Protein AF-K8E011-F1 (afdb_monomer_lite)

Sequence (329 aa):
MDTLRLRIEFKDRVGIVYDVSQVVSPKNINIISLQVLPNNMYLEIEALGEREAAALQQELQAIAGVIRVANIEVMPHEERERQLKAVLDSVSDGIIAVDRQGIITVFNPACEKILLIAAEKALGRDVAEVISMDIPMINSLKNGEGYDHKEIKITTPRGRHHYLSTGRPIKDQAGRVIGMVAALKDMSQVRDLVYSVTKPSMITFDDIIYGSEVMERVVAMAKRVARSDSTVMIRGESGTGKELFARAIHMESLRKNKPFVPLNCAALPDSLLESELFGYADGAFTGAKKVANKGCLNLPMRGLCFWTKLANCHLICRQNFSGYCRTVK

Structure (mmCIF, N/CA/C/O backbone):
data_AF-K8E011-F1
#
_entry.id   AF-K8E011-F1
#
loop_
_atom_site.group_PDB
_atom_site.id
_atom_site.type_symbol
_atom_site.label_atom_id
_atom_site.label_alt_id
_atom_site.label_comp_id
_atom_site.label_asym_id
_atom_site.label_entity_id
_atom_site.label_seq_id
_atom_site.pdbx_PDB_ins_code
_atom_site.Cartn_x
_atom_site.Cartn_y
_atom_site.Cartn_z
_atom_site.occupancy
_atom_site.B_iso_or_equiv
_atom_site.auth_seq_id
_atom_site.auth_comp_id
_atom_site.auth_asym_id
_atom_site.auth_atom_id
_atom_site.pdbx_PDB_model_num
ATOM 1 N N . MET A 1 1 ? -15.648 -17.385 18.866 1.00 52.59 1 MET A N 1
ATOM 2 C CA . MET A 1 1 ? -16.362 -17.011 20.099 1.00 52.59 1 MET A CA 1
ATOM 3 C C . MET A 1 1 ? -17.411 -16.032 19.653 1.00 52.59 1 MET A C 1
ATOM 5 O O . MET A 1 1 ? -17.033 -15.036 19.049 1.00 52.59 1 MET A O 1
ATOM 9 N N . ASP A 1 2 ? -18.682 -16.369 19.822 1.00 81.88 2 ASP A N 1
ATOM 10 C CA . ASP A 1 2 ? -19.748 -15.436 19.475 1.00 81.88 2 ASP A CA 1
ATOM 11 C C . ASP A 1 2 ? -19.677 -14.252 20.448 1.00 81.88 2 ASP A C 1
ATOM 13 O O . ASP A 1 2 ? -19.449 -14.436 21.647 1.00 81.88 2 ASP A O 1
ATOM 17 N N . THR A 1 3 ? -19.786 -13.035 19.924 1.00 89.75 3 THR A N 1
ATOM 18 C CA . THR A 1 3 ? -19.809 -11.794 20.705 1.00 89.75 3 THR A CA 1
ATOM 19 C C . THR A 1 3 ? -21.093 -11.045 20.384 1.00 89.75 3 THR A C 1
ATOM 21 O O . THR A 1 3 ? -21.588 -11.099 19.256 1.00 89.75 3 THR A O 1
ATOM 24 N N . LEU A 1 4 ? -21.667 -10.363 21.377 1.00 92.25 4 LEU A N 1
ATOM 25 C CA . LEU A 1 4 ? -22.793 -9.465 21.150 1.00 92.25 4 LEU A CA 1
ATOM 26 C C . LEU A 1 4 ? -22.257 -8.051 20.948 1.00 92.25 4 LEU A C 1
ATOM 28 O O . LEU A 1 4 ? -21.478 -7.542 21.754 1.00 92.25 4 LEU A O 1
ATOM 32 N N . ARG A 1 5 ? -22.686 -7.411 19.864 1.00 94.50 5 ARG A N 1
ATOM 33 C CA . ARG A 1 5 ? -22.228 -6.078 19.472 1.00 94.50 5 ARG A CA 1
ATOM 34 C C . ARG A 1 5 ? -23.420 -5.139 19.431 1.00 94.50 5 ARG A C 1
ATOM 36 O O . ARG A 1 5 ? -24.387 -5.377 18.706 1.00 94.50 5 ARG A O 1
ATOM 43 N N . LEU A 1 6 ? -23.350 -4.069 20.212 1.00 94.75 6 LEU A N 1
ATOM 44 C CA . LEU A 1 6 ? -24.428 -3.105 20.385 1.00 94.75 6 LEU A CA 1
ATOM 45 C C . LEU A 1 6 ? -23.970 -1.711 19.977 1.00 94.75 6 LEU A C 1
ATOM 47 O O . LEU A 1 6 ? -22.891 -1.260 20.353 1.00 94.75 6 LEU A O 1
ATOM 51 N N . ARG A 1 7 ? -24.841 -1.000 19.266 1.00 96.62 7 ARG A N 1
ATOM 52 C CA . ARG A 1 7 ? -24.776 0.445 19.073 1.00 96.62 7 ARG A CA 1
ATOM 53 C C . ARG A 1 7 ? -25.830 1.105 19.952 1.00 96.62 7 ARG A C 1
ATOM 55 O O . ARG A 1 7 ? -27.016 0.820 19.816 1.00 96.62 7 ARG A O 1
ATOM 62 N N . ILE A 1 8 ? -25.388 2.018 20.803 1.00 96.00 8 ILE A N 1
ATOM 63 C CA . ILE A 1 8 ? -26.203 2.841 21.692 1.00 96.00 8 ILE A CA 1
ATOM 64 C C . ILE A 1 8 ? -26.124 4.274 21.169 1.00 96.00 8 ILE A C 1
ATOM 66 O O . ILE A 1 8 ? -25.084 4.921 21.259 1.00 96.00 8 ILE A O 1
ATOM 70 N N . GLU A 1 9 ? -27.211 4.761 20.589 1.00 96.00 9 GLU A N 1
ATOM 71 C CA . GLU A 1 9 ? -27.376 6.152 20.180 1.00 96.00 9 GLU A CA 1
ATOM 72 C C . GLU A 1 9 ? -27.931 6.950 21.359 1.00 96.00 9 GLU A C 1
ATOM 74 O O . GLU A 1 9 ? -28.926 6.553 21.967 1.00 96.00 9 GLU A O 1
ATOM 79 N N . PHE A 1 10 ? -27.300 8.069 21.696 1.00 94.50 10 PHE A N 1
ATOM 80 C CA . PHE A 1 10 ? -27.679 8.888 22.844 1.00 94.50 10 PHE A CA 1
ATOM 81 C C . PHE A 1 10 ? -27.450 10.371 22.571 1.00 94.50 10 PHE A C 1
ATOM 83 O O . PHE A 1 10 ? -26.714 10.758 21.668 1.00 94.50 10 PHE A O 1
ATOM 90 N N . LYS A 1 11 ? -28.069 11.217 23.391 1.00 92.69 11 LYS A N 1
ATOM 91 C CA . LYS A 1 11 ? -27.765 12.646 23.450 1.00 92.69 11 LYS A CA 1
ATOM 92 C C . LYS A 1 11 ? -26.580 12.874 24.387 1.00 92.69 11 LYS A C 1
ATOM 94 O O . LYS A 1 11 ? -26.666 12.512 25.562 1.00 92.69 11 LYS A O 1
ATOM 99 N N . ASP A 1 12 ? -25.501 13.474 23.880 1.00 88.12 12 ASP A N 1
ATOM 100 C CA . ASP A 1 12 ? -24.268 13.703 24.645 1.00 88.12 12 ASP A CA 1
ATOM 101 C C . ASP A 1 12 ? -24.547 14.397 25.995 1.00 88.12 12 ASP A C 1
ATOM 103 O O . ASP A 1 12 ? -25.109 15.495 26.056 1.00 88.12 12 ASP A O 1
ATOM 107 N N . ARG A 1 13 ? -24.147 13.739 27.093 1.00 91.81 13 ARG A N 1
ATOM 108 C CA . ARG A 1 13 ? -24.203 14.275 28.460 1.00 91.81 13 ARG A CA 1
ATOM 109 C C . ARG A 1 13 ? -23.123 13.668 29.350 1.00 91.81 13 ARG A C 1
ATOM 111 O O . ARG A 1 13 ? -22.678 12.540 29.137 1.00 91.81 13 ARG A O 1
ATOM 118 N N . VAL A 1 14 ? -22.750 14.398 30.399 1.00 89.06 14 VAL A N 1
ATOM 119 C CA . VAL A 1 14 ? -21.852 13.883 31.442 1.00 89.06 14 VAL A CA 1
ATOM 120 C C . VAL A 1 14 ? -22.500 12.665 32.116 1.00 89.06 14 VAL A C 1
ATOM 122 O O . VAL A 1 14 ? -23.704 12.655 32.378 1.00 89.06 14 VAL A O 1
ATOM 125 N N . GLY A 1 15 ? -21.701 11.625 32.362 1.00 90.00 15 GLY A N 1
ATOM 126 C CA . GLY A 1 15 ? -22.134 10.409 33.058 1.00 90.00 15 GLY A CA 1
ATOM 127 C C . GLY A 1 15 ? -22.723 9.306 32.175 1.00 90.00 15 GLY A C 1
ATOM 128 O O . GLY A 1 15 ? -22.876 8.196 32.663 1.00 90.00 15 GLY A O 1
ATOM 129 N N . ILE A 1 16 ? -22.971 9.531 30.877 1.00 91.00 16 ILE A N 1
ATOM 130 C CA . ILE A 1 16 ? -23.598 8.503 30.019 1.00 91.00 16 ILE A CA 1
ATOM 131 C C . ILE A 1 16 ? -22.798 7.188 29.958 1.00 91.00 16 ILE A C 1
ATOM 133 O O . ILE A 1 16 ? -23.373 6.107 30.011 1.00 91.00 16 ILE A O 1
ATOM 137 N N . VAL A 1 17 ? -21.462 7.270 29.920 1.00 91.06 17 VAL A N 1
ATOM 138 C CA . VAL A 1 17 ? -20.568 6.096 29.950 1.00 91.06 17 VAL A CA 1
ATOM 139 C C . VAL A 1 17 ? -20.670 5.348 31.277 1.00 91.06 17 VAL A C 1
ATOM 141 O O . VAL A 1 17 ? -20.654 4.120 31.299 1.00 91.06 17 VAL A O 1
ATOM 144 N N . TYR A 1 18 ? -20.799 6.086 32.380 1.00 91.31 18 TYR A N 1
ATOM 145 C CA . TYR A 1 18 ? -20.970 5.503 33.705 1.00 91.31 18 TYR A CA 1
ATOM 146 C C . TYR A 1 18 ? -22.319 4.788 33.815 1.00 91.31 18 TYR A C 1
ATOM 148 O O . TYR A 1 18 ? -22.349 3.643 34.250 1.00 91.31 18 TYR A O 1
ATOM 156 N N . ASP A 1 19 ? -23.401 5.408 33.346 1.00 92.50 19 ASP A N 1
ATOM 157 C CA . ASP A 1 19 ? -24.745 4.825 33.406 1.00 92.50 19 ASP A CA 1
ATOM 158 C C . ASP A 1 19 ? -24.849 3.545 32.566 1.00 92.50 19 ASP A C 1
ATOM 160 O O . ASP A 1 19 ? -25.404 2.549 33.022 1.00 92.50 19 ASP A O 1
ATOM 164 N N . VAL A 1 20 ? -24.246 3.529 31.370 1.00 90.25 20 VAL A N 1
ATOM 165 C CA . VAL A 1 20 ? -24.151 2.309 30.551 1.00 90.25 20 VAL A CA 1
ATOM 166 C C . VAL A 1 20 ? -23.329 1.234 31.268 1.00 90.25 20 VAL A C 1
ATOM 168 O O . VAL A 1 20 ? -23.744 0.078 31.330 1.00 90.25 20 VAL A O 1
ATOM 171 N N . SER A 1 21 ? -22.193 1.601 31.866 1.00 89.00 21 SER A N 1
ATOM 172 C CA . SER A 1 21 ? -21.359 0.666 32.631 1.00 89.00 21 SER A CA 1
ATOM 173 C C . SER A 1 21 ? -22.088 0.090 33.856 1.00 89.00 21 SER A C 1
ATOM 175 O O . SER A 1 21 ? -21.953 -1.098 34.140 1.00 89.00 21 SER A O 1
ATOM 177 N N . GLN A 1 22 ? -22.925 0.878 34.539 1.00 89.31 22 GLN A N 1
ATOM 178 C CA . GLN A 1 22 ? -23.751 0.427 35.669 1.00 89.31 22 GLN A CA 1
ATOM 179 C C . GLN A 1 22 ? -24.829 -0.586 35.273 1.00 89.31 22 GLN A C 1
ATOM 181 O O . GLN A 1 22 ? -25.255 -1.365 36.117 1.00 89.31 22 GLN A O 1
ATOM 186 N N . VAL A 1 23 ? -25.260 -0.611 34.012 1.00 88.88 23 VAL A N 1
ATOM 187 C CA . VAL A 1 23 ? -26.197 -1.630 33.515 1.00 88.88 23 VAL A CA 1
ATOM 188 C C . VAL A 1 23 ? -25.474 -2.942 33.185 1.00 88.88 23 VAL A C 1
ATOM 190 O O . VAL A 1 23 ? -26.005 -4.026 33.418 1.00 88.88 23 VAL A O 1
ATOM 193 N N . VAL A 1 24 ? -24.241 -2.862 32.678 1.00 87.88 24 VAL A N 1
ATOM 194 C CA . VAL A 1 24 ? -23.465 -4.041 32.251 1.00 87.88 24 VAL A CA 1
ATOM 195 C C . VAL A 1 24 ? -22.739 -4.712 33.427 1.00 87.88 24 VAL A C 1
ATOM 197 O O . VAL A 1 24 ? -22.752 -5.936 33.548 1.00 87.88 24 VAL A O 1
ATOM 200 N N . SER A 1 25 ? -22.137 -3.922 34.321 1.00 84.44 25 SER A N 1
ATOM 201 C CA . SER A 1 25 ? -21.268 -4.391 35.413 1.00 84.44 25 SER A CA 1
ATOM 202 C C . SER A 1 25 ? -21.941 -5.366 36.401 1.00 84.44 25 SER A C 1
ATOM 204 O O . SER A 1 25 ? -21.362 -6.422 36.667 1.00 84.44 25 SER A O 1
ATOM 206 N N . PRO A 1 26 ? -23.177 -5.128 36.897 1.00 85.56 26 PRO A N 1
ATOM 207 C CA . PRO A 1 26 ? -23.842 -6.032 37.844 1.00 85.56 26 PRO A CA 1
ATOM 208 C C . PRO A 1 26 ? -24.134 -7.423 37.280 1.00 85.56 26 PRO A C 1
ATOM 210 O O . PRO A 1 26 ? -24.337 -8.366 38.040 1.00 85.56 26 PRO A O 1
ATOM 213 N N . LYS A 1 27 ? -24.166 -7.555 35.951 1.00 82.56 27 LYS A N 1
ATOM 214 C CA . LYS A 1 27 ? -24.432 -8.820 35.265 1.00 82.56 27 LYS A CA 1
ATOM 215 C C . LYS A 1 27 ? -23.172 -9.673 35.087 1.00 82.56 27 LYS A C 1
ATOM 217 O O . LYS A 1 27 ? -23.268 -10.763 34.539 1.00 82.56 27 LYS A O 1
ATOM 222 N N . ASN A 1 28 ? -22.016 -9.191 35.562 1.00 83.25 28 ASN A N 1
ATOM 223 C CA . ASN A 1 28 ? -20.710 -9.841 35.432 1.00 83.25 28 ASN A CA 1
ATOM 224 C C . ASN A 1 28 ? -20.343 -10.172 33.973 1.00 83.25 28 ASN A C 1
ATOM 226 O O . ASN A 1 28 ? -19.673 -11.166 33.708 1.00 83.25 28 ASN A O 1
ATOM 230 N N . ILE A 1 29 ? -20.810 -9.338 33.041 1.00 85.62 29 ILE A N 1
ATOM 231 C CA . ILE A 1 29 ? -20.581 -9.502 31.608 1.00 85.62 29 ILE A CA 1
ATOM 232 C C . ILE A 1 29 ? -19.241 -8.869 31.257 1.00 85.62 29 ILE A C 1
ATOM 234 O O . ILE A 1 29 ? -19.018 -7.682 31.519 1.00 85.62 29 ILE A O 1
ATOM 238 N N . ASN A 1 30 ? -18.362 -9.636 30.621 1.00 87.12 30 ASN A N 1
ATOM 239 C CA . ASN A 1 30 ? -17.079 -9.110 30.181 1.00 87.12 30 ASN A CA 1
ATOM 240 C C . ASN A 1 30 ? -17.231 -8.177 28.962 1.00 87.12 30 ASN A C 1
ATOM 242 O O . ASN A 1 30 ? -17.761 -8.572 27.920 1.00 87.12 30 ASN A O 1
ATOM 246 N N . ILE A 1 31 ? -16.719 -6.945 29.075 1.00 90.06 31 ILE A N 1
ATOM 247 C CA . ILE A 1 31 ? -16.645 -5.989 27.963 1.00 90.06 31 ILE A CA 1
ATOM 248 C C . ILE A 1 31 ? -15.343 -6.223 27.202 1.00 90.06 31 ILE A C 1
ATOM 250 O O . ILE A 1 31 ? -14.256 -5.948 27.704 1.00 90.06 31 ILE A O 1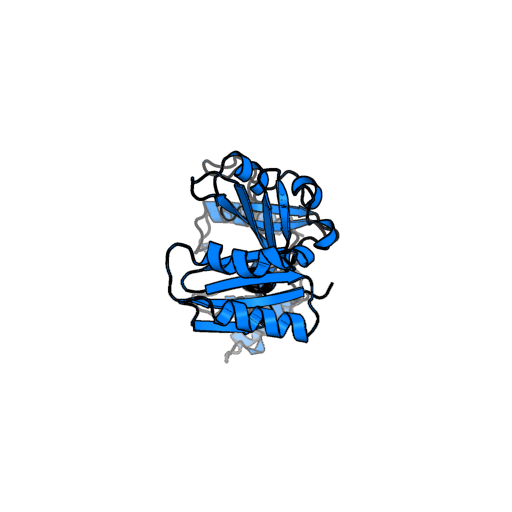
ATOM 254 N N . ILE A 1 32 ? -15.468 -6.705 25.968 1.00 91.38 32 ILE A N 1
ATOM 255 C CA . ILE A 1 32 ? -14.349 -6.998 25.069 1.00 91.38 32 ILE A CA 1
ATOM 256 C C . ILE A 1 32 ? -13.838 -5.705 24.425 1.00 91.38 32 ILE A C 1
ATOM 258 O O . ILE A 1 32 ? -12.631 -5.491 24.327 1.00 91.38 32 ILE A O 1
ATOM 262 N N . SER A 1 33 ? -14.750 -4.825 24.001 1.00 90.81 33 SER A N 1
ATOM 263 C CA . SER A 1 33 ? -14.410 -3.547 23.372 1.00 90.81 33 SER A CA 1
ATOM 264 C C . SER A 1 33 ? -15.464 -2.484 23.676 1.00 90.81 33 SER A C 1
ATOM 266 O O . SER A 1 33 ? -16.665 -2.754 23.674 1.00 90.81 33 SER A O 1
ATOM 268 N N . LEU A 1 34 ? -15.014 -1.255 23.925 1.00 92.44 34 LEU A N 1
ATOM 269 C CA . LEU A 1 34 ? -15.868 -0.090 24.137 1.00 92.44 34 LEU A CA 1
ATOM 270 C C . LEU A 1 34 ? -15.323 1.082 23.324 1.00 92.44 34 LEU A C 1
ATOM 272 O O . LEU A 1 34 ? -14.177 1.494 23.497 1.00 92.44 34 LEU A O 1
ATOM 276 N N . GLN A 1 35 ? -16.167 1.660 22.475 1.00 93.12 35 GLN A N 1
ATOM 277 C CA . GLN A 1 35 ? -15.820 2.827 21.674 1.00 93.12 35 GLN A CA 1
ATOM 278 C C . GLN A 1 35 ? -16.890 3.905 21.821 1.00 93.12 35 GLN A C 1
ATOM 280 O O . GLN A 1 35 ? -18.058 3.680 21.517 1.00 93.12 35 GLN A O 1
ATOM 285 N N . VAL A 1 36 ? -16.479 5.096 22.254 1.00 92.94 36 VAL A N 1
ATOM 286 C CA . VAL A 1 36 ? -17.362 6.260 22.387 1.00 92.94 36 VAL A CA 1
ATOM 287 C C . VAL A 1 36 ? -17.056 7.243 21.262 1.00 92.94 36 VAL A C 1
ATOM 289 O O . VAL A 1 36 ? -15.914 7.664 21.081 1.00 92.94 36 VAL A O 1
ATOM 292 N N . LEU A 1 37 ? -18.084 7.589 20.496 1.00 91.44 37 LEU A N 1
ATOM 293 C CA . LEU A 1 37 ? -18.090 8.604 19.449 1.00 91.44 37 LEU A CA 1
ATOM 294 C C . LEU A 1 37 ? -19.174 9.647 19.784 1.00 91.44 37 LEU A C 1
ATOM 296 O O . LEU A 1 37 ? -20.049 9.371 20.605 1.00 91.44 37 LEU A O 1
ATOM 300 N N . PRO A 1 38 ? -19.165 10.838 19.160 1.00 91.25 38 PRO A N 1
ATOM 301 C CA . PRO A 1 38 ? -20.241 11.808 19.354 1.00 91.25 38 PRO A CA 1
ATOM 302 C C . PRO A 1 38 ? -21.620 11.177 19.101 1.00 91.25 38 PRO A C 1
ATOM 304 O O . PRO A 1 38 ? -21.850 10.566 18.048 1.00 91.25 38 PRO A O 1
ATOM 307 N N . ASN A 1 39 ? -22.522 11.301 20.076 1.00 93.25 39 ASN A N 1
ATOM 308 C CA . ASN A 1 39 ? -23.876 10.737 20.089 1.00 93.25 39 ASN A CA 1
ATOM 309 C C . ASN A 1 39 ? -23.984 9.201 19.968 1.00 93.25 39 ASN A C 1
ATOM 311 O O . ASN A 1 39 ? -25.089 8.681 19.802 1.00 93.25 39 ASN A O 1
ATOM 315 N N . ASN A 1 40 ? -22.877 8.448 19.981 1.00 94.38 40 ASN A N 1
ATOM 316 C CA . ASN A 1 40 ? -22.902 6.998 19.771 1.00 94.38 40 ASN A CA 1
ATOM 317 C C . ASN A 1 40 ? -21.875 6.267 20.636 1.00 94.38 40 ASN A C 1
ATOM 319 O O . ASN A 1 40 ? -20.717 6.657 20.730 1.00 94.38 40 ASN A O 1
ATOM 323 N N . MET A 1 41 ? -22.271 5.132 21.196 1.00 94.69 41 MET A N 1
ATOM 324 C CA . MET A 1 41 ? -21.392 4.226 21.921 1.00 94.69 41 MET A CA 1
ATOM 325 C C . MET A 1 41 ? -21.552 2.834 21.350 1.00 94.69 41 MET A C 1
ATOM 327 O O . MET A 1 41 ? -22.660 2.389 21.066 1.00 94.69 41 MET A O 1
ATOM 331 N N . TYR A 1 42 ? -20.426 2.169 21.166 1.00 95.19 42 TYR A N 1
ATOM 332 C CA . TYR A 1 42 ? -20.349 0.841 20.599 1.00 95.19 42 TYR A CA 1
ATOM 333 C C . TYR A 1 42 ? -19.756 -0.073 21.651 1.00 95.19 42 TYR A C 1
ATOM 335 O O . TYR A 1 42 ? -18.683 0.215 22.184 1.00 95.19 42 TYR A O 1
ATOM 343 N N . LEU A 1 43 ? -20.477 -1.141 21.956 1.00 93.88 43 LEU A N 1
ATOM 344 C CA . LEU A 1 43 ? -20.134 -2.093 22.995 1.00 93.88 43 LEU A CA 1
ATOM 345 C C . LEU A 1 43 ? -20.017 -3.477 22.361 1.00 93.88 43 LEU A C 1
ATOM 347 O O . LEU A 1 43 ? -20.966 -3.943 21.738 1.00 93.88 43 LEU A O 1
ATOM 351 N N . GLU A 1 44 ? -18.872 -4.122 22.532 1.00 94.12 44 GLU A N 1
ATOM 352 C CA . GLU A 1 44 ? -18.688 -5.540 22.243 1.00 94.12 44 GLU A CA 1
ATOM 353 C C . GLU A 1 44 ? -18.525 -6.282 23.564 1.00 94.12 44 GLU A C 1
ATOM 355 O O . GLU A 1 44 ? -17.639 -5.966 24.362 1.00 94.12 44 GLU A O 1
ATOM 360 N N . ILE A 1 45 ? -19.396 -7.256 23.791 1.00 91.81 45 ILE A N 1
ATOM 361 C CA . ILE A 1 45 ? -19.435 -8.081 24.997 1.00 91.81 45 ILE A CA 1
ATOM 362 C C . ILE A 1 45 ? -19.441 -9.557 24.615 1.00 91.81 45 ILE A C 1
ATOM 364 O O . ILE A 1 45 ? -19.726 -9.919 23.470 1.00 91.81 45 ILE A O 1
ATOM 368 N N . GLU A 1 46 ? -19.112 -10.419 25.569 1.00 91.00 46 GLU A N 1
ATOM 369 C CA . GLU A 1 46 ? -19.267 -11.864 25.385 1.00 91.00 46 GLU A CA 1
ATOM 370 C C . GLU A 1 46 ? -20.713 -12.242 25.009 1.00 91.00 46 GLU A C 1
ATOM 372 O O . GLU A 1 46 ? -21.661 -11.521 25.332 1.00 91.00 46 GLU A O 1
ATOM 377 N N . ALA A 1 47 ? -20.893 -13.344 24.273 1.00 87.50 47 ALA A N 1
ATOM 378 C CA . ALA A 1 47 ? -22.227 -13.787 23.878 1.00 87.50 47 ALA A CA 1
ATOM 379 C C . ALA A 1 47 ? -23.125 -14.051 25.094 1.00 87.50 47 ALA A C 1
ATOM 381 O O . ALA A 1 47 ? -22.741 -14.725 26.047 1.00 87.50 47 ALA A O 1
ATOM 382 N N . LEU A 1 48 ? -24.356 -13.559 24.991 1.00 86.50 48 LEU A N 1
ATOM 383 C CA . LEU A 1 48 ? -25.425 -13.744 25.965 1.00 86.50 48 LEU A CA 1
ATOM 384 C C . LEU A 1 48 ? -26.523 -14.617 25.361 1.00 86.50 48 LEU A C 1
ATOM 386 O O . LEU A 1 48 ? -26.712 -14.630 24.142 1.00 86.50 48 LEU A O 1
ATOM 390 N N . GLY A 1 49 ? -27.302 -15.293 26.207 1.00 87.56 49 GLY A N 1
ATOM 391 C CA . GLY A 1 49 ? -28.533 -15.934 25.741 1.00 87.56 49 GLY A CA 1
ATOM 392 C C . GLY A 1 49 ? -29.522 -14.897 25.189 1.00 87.56 49 GLY A C 1
ATOM 393 O O . GLY A 1 49 ? -29.545 -13.757 25.649 1.00 87.56 49 GLY A O 1
ATOM 394 N N . GLU A 1 50 ? -30.393 -15.278 24.247 1.00 86.69 50 GLU A N 1
ATOM 395 C CA . GLU A 1 50 ? -31.343 -14.341 23.608 1.00 86.69 50 GLU A CA 1
ATOM 396 C C . GLU A 1 50 ? -32.162 -13.519 24.618 1.00 86.69 50 GLU A C 1
ATOM 398 O O . GLU A 1 50 ? -32.370 -12.319 24.437 1.00 86.69 50 GLU A O 1
ATOM 403 N N . ARG A 1 51 ? -32.596 -14.150 25.718 1.00 88.38 51 ARG A N 1
ATOM 404 C CA . ARG A 1 51 ? -33.356 -13.481 26.786 1.00 88.38 51 ARG A CA 1
ATOM 405 C C . ARG A 1 51 ? -32.523 -12.449 27.543 1.00 88.38 51 ARG A C 1
ATOM 407 O O . ARG A 1 51 ? -33.026 -11.373 27.849 1.00 88.38 51 ARG A O 1
ATOM 414 N N . GLU A 1 52 ? -31.271 -12.772 27.845 1.00 89.00 52 GLU A N 1
ATOM 415 C CA . GLU A 1 52 ? -30.350 -11.884 28.562 1.00 89.00 52 GLU A CA 1
ATOM 416 C C . GLU A 1 52 ? -29.940 -10.701 27.686 1.00 89.00 52 GLU A C 1
ATOM 418 O O . GLU A 1 52 ? -29.936 -9.564 28.157 1.00 89.00 52 GLU A O 1
ATOM 423 N N . ALA A 1 53 ? -29.684 -10.953 26.399 1.00 88.88 53 ALA A N 1
ATOM 424 C CA . ALA A 1 53 ? -29.413 -9.922 25.406 1.00 88.88 53 ALA A CA 1
ATOM 425 C C . ALA A 1 53 ? -30.597 -8.949 25.264 1.00 88.88 53 ALA A C 1
ATOM 427 O O . ALA A 1 53 ? -30.403 -7.735 25.306 1.00 88.88 53 ALA A O 1
ATOM 428 N N . ALA A 1 54 ? -31.827 -9.465 25.157 1.00 90.19 54 ALA A N 1
ATOM 429 C CA . ALA A 1 54 ? -33.031 -8.639 25.070 1.00 90.19 54 ALA A CA 1
ATOM 430 C C . ALA A 1 54 ? -33.272 -7.815 26.349 1.00 90.19 54 ALA A C 1
ATOM 432 O O . ALA A 1 54 ? -33.596 -6.629 26.266 1.00 90.19 54 ALA A O 1
ATOM 433 N N . ALA A 1 55 ? -33.069 -8.413 27.529 1.00 91.88 55 ALA A N 1
ATOM 434 C CA . ALA A 1 55 ? -33.175 -7.710 28.807 1.00 91.88 55 ALA A CA 1
ATOM 435 C C . ALA A 1 55 ? -32.122 -6.599 28.932 1.00 91.88 55 ALA A C 1
ATOM 437 O O . ALA A 1 55 ? -32.444 -5.474 29.308 1.00 91.88 55 ALA A O 1
ATOM 438 N N . LEU A 1 56 ? -30.871 -6.886 28.555 1.00 91.12 56 LEU A N 1
ATOM 439 C CA . LEU A 1 56 ? -29.794 -5.899 28.542 1.00 91.12 56 LEU A CA 1
ATOM 440 C C . LEU A 1 56 ? -30.113 -4.729 27.603 1.00 91.12 56 LEU A C 1
ATOM 442 O O . LEU A 1 56 ? -29.950 -3.576 27.989 1.00 91.12 56 LEU A O 1
ATOM 446 N N . GLN A 1 57 ? -30.603 -5.001 26.393 1.00 92.12 57 GLN A N 1
ATOM 447 C CA . GLN A 1 57 ? -30.998 -3.949 25.454 1.00 92.12 57 GLN A CA 1
ATOM 448 C C . GLN A 1 57 ? -32.116 -3.063 26.009 1.00 92.12 57 GLN A C 1
ATOM 450 O O . GLN A 1 57 ? -32.035 -1.842 25.877 1.00 92.12 57 GLN A O 1
ATOM 455 N N . GLN A 1 58 ? -33.134 -3.652 26.646 1.00 93.12 58 GLN A N 1
ATOM 456 C CA . GLN A 1 58 ? -34.210 -2.883 27.274 1.00 93.12 58 GLN A CA 1
ATOM 457 C C . GLN A 1 58 ? -33.696 -1.993 28.407 1.00 93.12 58 GLN A C 1
ATOM 459 O O . GLN A 1 58 ? -34.055 -0.819 28.465 1.00 93.12 58 GLN A O 1
ATOM 464 N N . GLU A 1 59 ? -32.836 -2.518 29.279 1.00 93.75 59 GLU A N 1
ATOM 465 C CA . GLU A 1 59 ? -32.246 -1.744 30.376 1.00 93.75 59 GLU A CA 1
ATOM 466 C C . GLU A 1 59 ? -31.368 -0.601 29.857 1.00 93.75 59 GLU A C 1
ATOM 468 O O . GLU A 1 59 ? -31.486 0.530 30.326 1.00 93.75 59 GLU A O 1
ATOM 473 N N . LEU A 1 60 ? -30.546 -0.860 28.836 1.00 93.06 60 LEU A N 1
ATOM 474 C CA . LEU A 1 60 ? -29.740 0.170 28.179 1.00 93.06 60 LEU A CA 1
ATOM 475 C C . LEU A 1 60 ? -30.615 1.246 27.528 1.00 93.06 60 LEU A C 1
ATOM 477 O O . LEU A 1 60 ? -30.282 2.428 27.584 1.00 93.06 60 LEU A O 1
ATOM 481 N N . GLN A 1 61 ? -31.747 0.862 26.936 1.00 94.19 61 GLN A N 1
ATOM 482 C CA . GLN A 1 61 ? -32.676 1.803 26.317 1.00 94.19 61 GLN A CA 1
ATOM 483 C C . GLN A 1 61 ? -33.485 2.616 27.339 1.00 94.19 61 GLN A C 1
ATOM 485 O O . GLN A 1 61 ? -33.960 3.702 27.011 1.00 94.19 61 GLN A O 1
ATOM 490 N N . ALA A 1 62 ? -33.608 2.135 28.578 1.00 94.81 62 ALA A N 1
ATOM 491 C CA . ALA A 1 62 ? -34.241 2.862 29.677 1.00 94.81 62 ALA A CA 1
ATOM 492 C C . ALA A 1 62 ? -33.337 3.951 30.289 1.00 94.81 62 ALA A C 1
ATOM 494 O O . ALA A 1 62 ? -33.823 4.800 31.042 1.00 94.81 62 ALA A O 1
ATOM 495 N N . ILE A 1 63 ? -32.036 3.964 29.974 1.00 93.44 63 ILE A N 1
ATOM 496 C CA . ILE A 1 63 ? -31.112 4.997 30.451 1.00 93.44 63 ILE A CA 1
ATOM 497 C C . ILE A 1 63 ? -31.537 6.363 29.900 1.00 93.44 63 ILE A C 1
ATOM 499 O O . ILE A 1 63 ? -31.671 6.570 28.693 1.00 93.44 63 ILE A O 1
ATOM 503 N N . ALA A 1 64 ? -31.681 7.347 30.790 1.00 91.38 64 ALA A N 1
ATOM 504 C CA . ALA A 1 64 ? -32.061 8.702 30.410 1.00 91.38 64 ALA A CA 1
ATOM 505 C C . ALA A 1 64 ? -31.097 9.294 29.362 1.00 91.38 64 ALA A C 1
ATOM 507 O O . ALA A 1 64 ? -29.888 9.396 29.588 1.00 91.38 64 ALA A O 1
ATOM 508 N N . GLY A 1 65 ? -31.636 9.731 28.224 1.00 90.44 65 GLY A N 1
ATOM 509 C CA . GLY A 1 65 ? -30.858 10.304 27.122 1.00 90.44 65 GLY A CA 1
ATOM 510 C C . GLY A 1 65 ? -30.385 9.296 26.074 1.00 90.44 65 GLY A C 1
ATOM 511 O O . GLY A 1 65 ? -29.871 9.736 25.047 1.00 90.44 65 GLY A O 1
ATOM 512 N N . VAL A 1 66 ? -30.592 7.989 26.276 1.00 94.69 66 VAL A N 1
ATOM 513 C CA . VAL A 1 66 ? -30.468 6.994 25.203 1.00 94.69 66 VAL A CA 1
ATOM 514 C C . VAL A 1 66 ? -31.679 7.113 24.279 1.00 94.69 66 VAL A C 1
ATOM 516 O O . VAL A 1 66 ? -32.823 7.167 24.718 1.00 94.69 66 VAL A O 1
ATOM 519 N N . ILE A 1 67 ? -31.408 7.207 22.982 1.00 94.69 67 ILE A N 1
ATOM 520 C CA . ILE A 1 67 ? -32.402 7.344 21.915 1.00 94.69 67 ILE A CA 1
ATOM 521 C C . ILE A 1 67 ? -32.731 5.958 21.358 1.00 94.69 67 ILE A C 1
ATOM 523 O O . ILE A 1 67 ? -33.899 5.613 21.173 1.00 94.69 67 ILE A O 1
ATOM 527 N N . ARG A 1 68 ? -31.699 5.146 21.097 1.00 95.38 68 ARG A N 1
ATOM 528 C CA . ARG A 1 68 ? -31.851 3.833 20.467 1.00 95.38 68 ARG A CA 1
ATOM 529 C C . ARG A 1 68 ? -30.723 2.888 20.850 1.00 95.38 68 ARG A C 1
ATOM 531 O O . ARG A 1 68 ? -29.566 3.290 20.881 1.00 95.38 68 ARG A O 1
ATOM 538 N N . VAL A 1 69 ? -31.057 1.615 21.043 1.00 95.62 69 VAL A N 1
ATOM 539 C CA . VAL A 1 69 ? -30.089 0.516 21.124 1.00 95.62 69 VAL A CA 1
ATOM 540 C C . VAL A 1 69 ? -30.345 -0.434 19.956 1.00 95.62 69 VAL A C 1
ATOM 542 O O . VAL A 1 69 ? -31.494 -0.747 19.647 1.00 95.62 69 VAL A O 1
ATOM 545 N N . ALA A 1 70 ? -29.295 -0.847 19.252 1.00 94.75 70 ALA A N 1
ATOM 546 C CA . ALA A 1 70 ? -29.399 -1.751 18.111 1.00 94.75 70 ALA A CA 1
ATOM 547 C C . ALA A 1 70 ? -28.240 -2.748 18.083 1.00 94.75 70 ALA A C 1
ATOM 549 O O . ALA A 1 70 ? -27.111 -2.393 18.415 1.00 94.75 70 ALA A O 1
ATOM 550 N N . ASN A 1 71 ? -28.514 -3.969 17.625 1.00 93.69 71 ASN A N 1
ATOM 551 C CA . ASN A 1 71 ? -27.462 -4.916 17.268 1.00 93.69 71 ASN A CA 1
ATOM 552 C C . ASN A 1 71 ? -26.734 -4.441 16.013 1.00 93.69 71 ASN A C 1
ATOM 554 O O . ASN A 1 71 ? -27.357 -3.929 15.080 1.00 93.69 71 ASN A O 1
ATOM 558 N N . ILE A 1 72 ? -25.423 -4.640 15.992 1.00 93.44 72 ILE A N 1
ATOM 559 C CA . ILE A 1 72 ? -24.577 -4.395 14.825 1.00 93.44 72 ILE A CA 1
ATOM 560 C C . ILE A 1 72 ? -23.770 -5.649 14.515 1.00 93.44 72 ILE A C 1
ATOM 562 O O . ILE A 1 72 ? -23.464 -6.434 15.404 1.00 93.44 72 ILE A O 1
ATOM 566 N N . GLU A 1 73 ? -23.407 -5.836 13.253 1.00 91.06 73 GLU A N 1
ATOM 567 C CA . GLU A 1 73 ? -22.595 -6.987 12.848 1.00 91.06 73 GLU A CA 1
ATOM 568 C C . GLU A 1 73 ? -21.097 -6.714 12.997 1.00 91.06 73 GLU A C 1
ATOM 570 O O . GLU A 1 73 ? -20.324 -7.618 13.296 1.00 91.06 73 GLU A O 1
ATOM 575 N N . VAL A 1 74 ? -20.673 -5.464 12.798 1.00 90.44 74 VAL A N 1
ATOM 576 C CA . VAL A 1 74 ? -19.263 -5.059 12.723 1.00 90.44 74 VAL A CA 1
ATOM 577 C C . VAL A 1 74 ? -19.050 -3.826 13.589 1.00 90.44 74 VAL A C 1
ATOM 579 O O . VAL A 1 74 ? -19.864 -2.901 13.575 1.00 90.44 74 VAL A O 1
ATOM 582 N N . MET A 1 75 ? -17.961 -3.808 14.355 1.00 92.62 75 MET A N 1
ATOM 583 C CA . MET A 1 75 ? -17.613 -2.644 15.167 1.00 92.62 75 MET A CA 1
ATOM 584 C C . MET A 1 75 ? -17.024 -1.526 14.285 1.00 92.62 75 MET A C 1
ATOM 586 O O . MET A 1 75 ? -16.318 -1.817 13.319 1.00 92.62 75 MET A O 1
ATOM 590 N N . PRO A 1 76 ? -17.208 -0.231 14.610 1.00 91.00 76 PRO A N 1
ATOM 591 C CA . PRO A 1 76 ? -16.727 0.854 13.746 1.00 91.00 76 PRO A CA 1
ATOM 592 C C . PRO A 1 76 ? -15.211 0.861 13.516 1.00 91.00 76 PRO A C 1
ATOM 594 O O . PRO A 1 76 ? -14.742 1.294 12.463 1.00 91.00 76 PRO A O 1
ATOM 597 N N . HIS A 1 77 ? -14.426 0.407 14.498 1.00 88.75 77 HIS A N 1
ATOM 598 C CA . HIS A 1 77 ? -12.978 0.268 14.346 1.00 88.75 77 HIS A CA 1
ATOM 599 C C . HIS A 1 77 ? -12.606 -0.862 13.372 1.00 88.75 77 HIS A C 1
ATOM 601 O O . HIS A 1 77 ? -11.750 -0.638 12.520 1.00 88.75 77 HIS A O 1
ATOM 607 N N . GLU A 1 78 ? -13.295 -2.010 13.425 1.00 89.44 78 GLU A N 1
ATOM 608 C CA . GLU A 1 78 ? -13.127 -3.110 12.463 1.00 89.44 78 GLU A CA 1
ATOM 609 C C . GLU A 1 78 ? -13.508 -2.659 11.047 1.00 89.44 78 GLU A C 1
ATOM 611 O O . GLU A 1 78 ? -12.814 -2.963 10.079 1.00 89.44 78 GLU A O 1
ATOM 616 N N . GLU A 1 79 ? -14.605 -1.910 10.905 1.00 89.44 79 GLU A N 1
ATOM 617 C CA . GLU A 1 79 ? -15.048 -1.411 9.604 1.00 89.44 79 GLU A CA 1
ATOM 618 C C . GLU A 1 79 ? -14.047 -0.414 9.012 1.00 89.44 79 GLU A C 1
ATOM 620 O O . GLU A 1 79 ? -13.687 -0.518 7.837 1.00 89.44 79 GLU A O 1
ATOM 625 N N . ARG A 1 80 ? -13.517 0.502 9.832 1.00 89.69 80 ARG A N 1
ATOM 626 C CA . ARG A 1 80 ? -12.454 1.426 9.415 1.00 89.69 80 ARG A CA 1
ATOM 627 C C . ARG A 1 80 ? -11.186 0.679 9.001 1.00 89.69 80 ARG A C 1
ATOM 629 O O . ARG A 1 80 ? -10.570 1.047 8.003 1.00 89.69 80 ARG A O 1
ATOM 636 N N . GLU A 1 81 ? -10.799 -0.360 9.734 1.00 89.06 81 GLU A N 1
ATOM 637 C CA . GLU A 1 81 ? -9.646 -1.192 9.387 1.00 89.06 81 GLU A CA 1
ATOM 638 C C . GLU A 1 81 ? -9.864 -1.930 8.058 1.00 89.06 81 GLU A C 1
ATOM 640 O O . GLU A 1 81 ? -8.997 -1.888 7.183 1.00 89.06 81 GLU A O 1
ATOM 645 N N . ARG A 1 82 ? -11.052 -2.515 7.843 1.00 89.81 82 ARG A N 1
ATOM 646 C CA . ARG A 1 82 ? -11.427 -3.147 6.565 1.00 89.81 82 ARG A CA 1
ATOM 647 C C . ARG A 1 82 ? -11.403 -2.157 5.405 1.00 89.81 82 ARG A C 1
ATOM 649 O O . ARG A 1 82 ? -10.898 -2.496 4.339 1.00 89.81 82 ARG A O 1
ATOM 656 N N . GLN A 1 83 ? -11.912 -0.941 5.603 1.00 90.94 83 GLN A N 1
ATOM 657 C CA . GLN A 1 83 ? -11.881 0.113 4.586 1.00 90.94 83 GLN A CA 1
ATOM 658 C C . GLN A 1 83 ? -10.445 0.510 4.234 1.00 90.94 83 GLN A C 1
ATOM 660 O O . GLN A 1 83 ? -10.094 0.552 3.056 1.00 90.94 83 GLN A O 1
ATOM 665 N N . LEU A 1 84 ? -9.594 0.752 5.237 1.00 89.06 84 LEU A N 1
ATOM 666 C CA . LEU A 1 84 ? -8.182 1.076 5.019 1.00 89.06 84 LEU A CA 1
ATOM 667 C C . LEU A 1 84 ? -7.453 -0.058 4.293 1.00 89.06 84 LEU A C 1
ATOM 669 O O . LEU A 1 84 ? -6.710 0.202 3.348 1.00 89.06 84 LEU A O 1
ATOM 673 N N . LYS A 1 85 ? -7.712 -1.311 4.679 1.00 88.88 85 LYS A N 1
ATOM 674 C CA . LYS A 1 85 ? -7.156 -2.487 4.010 1.00 88.88 85 LYS A CA 1
ATOM 675 C C . LYS A 1 85 ? -7.603 -2.578 2.551 1.00 88.88 85 LYS A C 1
ATOM 677 O O . LYS A 1 85 ? -6.758 -2.717 1.679 1.00 88.88 85 LYS A O 1
ATOM 682 N N . ALA A 1 86 ? -8.893 -2.405 2.262 1.00 89.56 86 ALA A N 1
ATOM 683 C CA . ALA A 1 86 ? -9.404 -2.416 0.890 1.00 89.56 86 ALA A CA 1
ATOM 684 C C . ALA A 1 86 ? -8.766 -1.320 0.019 1.00 89.56 86 ALA A C 1
ATOM 686 O O . ALA A 1 86 ? -8.426 -1.565 -1.139 1.00 89.56 86 ALA A O 1
ATOM 687 N N . VAL A 1 87 ? -8.552 -0.124 0.582 1.00 91.62 87 VAL A N 1
ATOM 688 C CA . VAL A 1 87 ? -7.825 0.955 -0.100 1.00 91.62 87 VAL A CA 1
ATOM 689 C C . VAL A 1 87 ? -6.394 0.515 -0.407 1.00 91.62 87 VAL A C 1
ATOM 691 O O . VAL A 1 87 ? -5.995 0.565 -1.567 1.00 91.62 87 VAL A O 1
ATOM 694 N N . LEU A 1 88 ? -5.642 0.033 0.586 1.00 90.81 88 LEU A N 1
ATOM 695 C CA . LEU A 1 88 ? -4.256 -0.424 0.413 1.00 90.81 88 LEU A CA 1
ATOM 696 C C . LEU A 1 88 ? -4.127 -1.578 -0.594 1.00 90.81 88 LEU A C 1
ATOM 698 O O . LEU A 1 88 ? -3.184 -1.592 -1.388 1.00 90.81 88 LEU A O 1
ATOM 702 N N . ASP A 1 89 ? -5.080 -2.509 -0.584 1.00 89.06 89 ASP A N 1
ATOM 703 C CA . ASP A 1 89 ? -5.108 -3.686 -1.455 1.00 89.06 89 ASP A CA 1
ATOM 704 C C . ASP A 1 89 ? -5.440 -3.330 -2.912 1.00 89.06 89 ASP A C 1
ATOM 706 O O . ASP A 1 89 ? -5.009 -4.022 -3.836 1.00 89.06 89 ASP A O 1
ATOM 710 N N . SER A 1 90 ? -6.169 -2.230 -3.132 1.00 86.38 90 SER A N 1
ATOM 711 C CA . SER A 1 90 ? -6.490 -1.720 -4.471 1.00 86.38 90 SER A CA 1
ATOM 712 C C . SER A 1 90 ? -5.332 -0.969 -5.141 1.00 86.38 90 SER A C 1
ATOM 714 O O . SER A 1 90 ? -5.321 -0.808 -6.365 1.00 86.38 90 SER A O 1
ATOM 716 N N . VAL A 1 91 ? -4.344 -0.506 -4.364 1.00 88.81 91 VAL A N 1
ATOM 717 C CA . VAL A 1 91 ? -3.205 0.249 -4.896 1.00 88.81 91 VAL A CA 1
ATOM 718 C C . VAL A 1 91 ? -2.257 -0.686 -5.645 1.00 88.81 91 VAL A C 1
ATOM 720 O O . VAL A 1 91 ? -1.842 -1.726 -5.142 1.00 88.81 91 VAL A O 1
ATOM 723 N N . SER A 1 92 ? -1.895 -0.295 -6.871 1.00 82.88 92 SER A N 1
ATOM 724 C CA . SER A 1 92 ? -0.980 -1.067 -7.726 1.00 82.88 92 SER A CA 1
ATOM 725 C C . SER A 1 92 ? 0.488 -0.955 -7.309 1.00 82.88 92 SER A C 1
ATOM 727 O O . SER A 1 92 ? 1.273 -1.859 -7.590 1.00 82.88 92 SER A O 1
ATOM 729 N N . ASP A 1 93 ? 0.854 0.143 -6.649 1.00 88.31 93 ASP A N 1
ATOM 730 C CA . ASP A 1 93 ? 2.180 0.323 -6.066 1.00 88.31 93 ASP A CA 1
ATOM 731 C C . ASP A 1 93 ? 2.304 -0.525 -4.788 1.00 88.31 93 ASP A C 1
ATOM 733 O O . ASP A 1 93 ? 1.356 -0.677 -4.012 1.00 88.31 93 ASP A O 1
ATOM 737 N N . GLY A 1 94 ? 3.490 -1.083 -4.556 1.00 90.38 94 GLY A N 1
ATOM 738 C CA . GLY A 1 94 ? 3.776 -1.833 -3.341 1.00 90.38 94 GLY A CA 1
ATOM 739 C C . GLY A 1 94 ? 3.818 -0.903 -2.134 1.00 90.38 94 GLY A C 1
ATOM 740 O O . GLY A 1 94 ? 4.660 -0.016 -2.088 1.00 90.38 94 GLY A O 1
ATOM 741 N N . ILE A 1 95 ? 2.946 -1.094 -1.150 1.00 93.06 95 ILE A N 1
ATOM 742 C CA . ILE A 1 95 ? 2.930 -0.295 0.078 1.00 93.06 95 ILE A CA 1
ATOM 743 C C . ILE A 1 95 ? 3.474 -1.121 1.238 1.00 93.06 95 ILE A C 1
ATOM 745 O O . ILE A 1 95 ? 2.965 -2.202 1.544 1.00 93.06 95 ILE A O 1
ATOM 749 N N . ILE A 1 96 ? 4.475 -0.556 1.913 1.00 92.88 96 ILE A N 1
ATOM 750 C CA . ILE A 1 96 ? 5.102 -1.127 3.105 1.00 92.88 96 ILE A CA 1
ATOM 751 C C . ILE A 1 96 ? 5.099 -0.080 4.204 1.00 92.88 96 ILE A C 1
ATOM 753 O O . ILE A 1 96 ? 5.573 1.036 3.984 1.00 92.88 96 ILE A O 1
ATOM 757 N N . ALA A 1 97 ? 4.612 -0.438 5.387 1.00 93.31 97 ALA A N 1
ATOM 758 C CA . ALA A 1 97 ? 4.785 0.375 6.582 1.00 93.31 97 ALA A CA 1
ATOM 759 C C . ALA A 1 97 ? 5.566 -0.390 7.643 1.00 93.31 97 ALA A C 1
A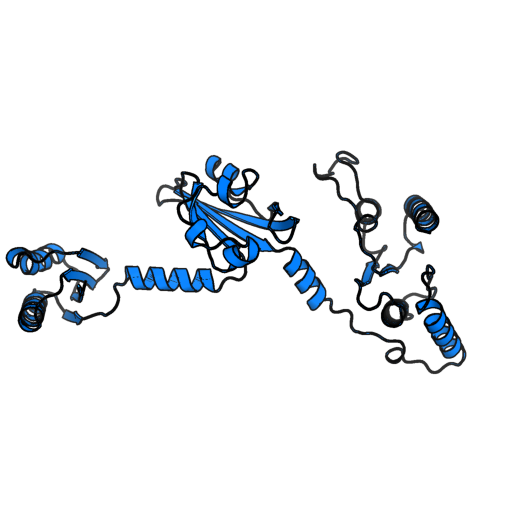TOM 761 O O . ALA A 1 97 ? 5.422 -1.606 7.772 1.00 93.31 97 ALA A O 1
ATOM 762 N N . VAL A 1 98 ? 6.379 0.343 8.395 1.00 93.12 98 VAL A N 1
ATOM 763 C CA . VAL A 1 98 ? 7.152 -0.157 9.528 1.00 93.12 98 VAL A CA 1
ATOM 764 C C . VAL A 1 98 ? 6.896 0.691 10.765 1.00 93.12 98 VAL A C 1
ATOM 766 O O . VAL A 1 98 ? 6.593 1.884 10.654 1.00 93.12 98 VAL A O 1
ATOM 769 N N . ASP A 1 99 ? 7.030 0.086 11.938 1.00 93.62 99 ASP A N 1
ATOM 770 C CA . ASP A 1 99 ? 7.045 0.801 13.212 1.00 93.62 99 ASP A CA 1
ATOM 771 C C . ASP A 1 99 ? 8.400 1.491 13.477 1.00 93.62 99 ASP A C 1
ATOM 773 O O . ASP A 1 99 ? 9.285 1.564 12.618 1.00 93.62 99 ASP A O 1
ATOM 777 N N . ARG A 1 100 ? 8.569 2.035 14.687 1.00 90.31 100 ARG A N 1
ATOM 778 C CA . ARG A 1 100 ? 9.794 2.726 15.110 1.00 90.31 100 ARG A CA 1
ATOM 779 C C . ARG A 1 100 ? 11.009 1.796 15.221 1.00 90.31 100 ARG A C 1
ATOM 781 O O . ARG A 1 100 ? 12.140 2.280 15.191 1.00 90.31 100 ARG A O 1
ATOM 788 N N . GLN A 1 101 ? 10.788 0.496 15.366 1.00 89.62 101 GLN A N 1
ATOM 789 C CA . GLN A 1 101 ? 11.820 -0.530 15.454 1.00 89.62 101 GLN A CA 1
ATOM 790 C C . GLN A 1 101 ? 12.198 -1.079 14.072 1.00 89.62 101 GLN A C 1
ATOM 792 O O . GLN A 1 101 ? 13.178 -1.808 13.972 1.00 89.62 101 GLN A O 1
ATOM 797 N N . GLY A 1 102 ? 11.481 -0.695 13.010 1.00 88.94 102 GLY A N 1
ATOM 798 C CA . GLY A 1 102 ? 11.697 -1.210 11.659 1.00 88.94 102 GLY A CA 1
ATOM 799 C C . GLY A 1 102 ? 10.925 -2.499 11.373 1.00 88.94 102 GLY A C 1
ATOM 800 O O . GLY A 1 102 ? 11.149 -3.123 10.335 1.00 88.94 102 GLY A O 1
ATOM 801 N N . ILE A 1 103 ? 10.002 -2.886 12.258 1.00 93.06 103 ILE A N 1
ATOM 802 C CA . ILE A 1 103 ? 9.163 -4.068 12.088 1.00 93.06 103 ILE A CA 1
ATOM 803 C C . ILE A 1 103 ? 8.022 -3.746 11.131 1.00 93.06 103 ILE A C 1
ATOM 805 O O . ILE A 1 103 ? 7.322 -2.747 11.298 1.00 93.06 103 ILE A O 1
ATOM 809 N N . ILE A 1 104 ? 7.822 -4.597 10.126 1.00 94.06 104 ILE A N 1
ATOM 810 C CA . ILE A 1 104 ? 6.781 -4.430 9.112 1.00 94.06 104 ILE A CA 1
ATOM 811 C C . ILE A 1 104 ? 5.397 -4.596 9.750 1.00 94.06 104 ILE A C 1
ATOM 813 O O . ILE A 1 104 ? 5.047 -5.669 10.244 1.00 94.06 104 ILE A O 1
ATOM 817 N N . THR A 1 105 ? 4.593 -3.538 9.670 1.00 93.56 105 THR A N 1
ATOM 818 C CA . THR A 1 105 ? 3.204 -3.480 10.152 1.00 93.56 105 THR A CA 1
ATOM 819 C C . THR A 1 105 ? 2.185 -3.533 9.018 1.00 93.56 105 THR A C 1
ATOM 821 O O . THR A 1 105 ? 1.066 -3.994 9.221 1.00 93.56 105 THR A O 1
ATOM 824 N N . VAL A 1 106 ? 2.562 -3.097 7.811 1.00 92.94 106 VAL A N 1
ATOM 825 C CA . VAL A 1 106 ? 1.715 -3.155 6.611 1.00 92.94 106 VAL A CA 1
ATOM 826 C C . VAL A 1 106 ? 2.525 -3.706 5.450 1.00 92.94 106 VAL A C 1
ATOM 828 O O . VAL A 1 106 ? 3.644 -3.257 5.206 1.00 92.94 106 VAL A O 1
ATOM 831 N N . PHE A 1 107 ? 1.930 -4.642 4.715 1.00 93.44 107 PHE A N 1
ATOM 832 C CA . PHE A 1 107 ? 2.498 -5.225 3.507 1.00 93.44 107 PHE A CA 1
ATOM 833 C C . PHE A 1 107 ? 1.358 -5.592 2.552 1.00 93.44 107 PHE A C 1
ATOM 835 O O . PHE A 1 107 ? 0.655 -6.575 2.778 1.00 93.44 107 PHE A O 1
ATOM 842 N N . ASN A 1 108 ? 1.112 -4.762 1.535 1.00 94.31 108 ASN A N 1
ATOM 843 C CA . ASN A 1 108 ? -0.053 -4.945 0.663 1.00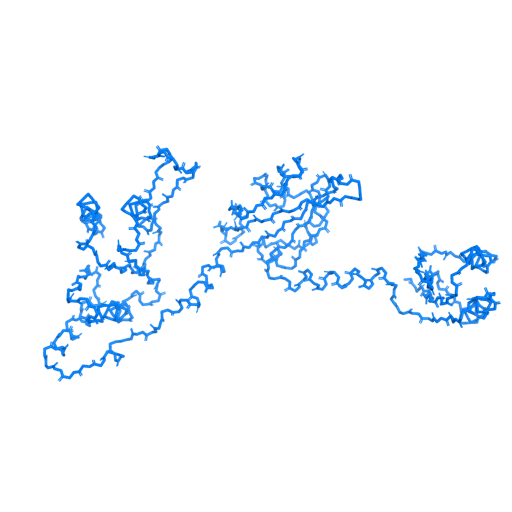 94.31 108 ASN A CA 1
ATOM 844 C C . ASN A 1 108 ? 0.172 -6.043 -0.412 1.00 94.31 108 ASN A C 1
ATOM 846 O O . ASN A 1 108 ? 1.313 -6.422 -0.694 1.00 94.31 108 ASN A O 1
ATOM 850 N N . PRO A 1 109 ? -0.886 -6.530 -1.087 1.00 93.50 109 PRO A N 1
ATOM 851 C CA . PRO A 1 109 ? -0.783 -7.532 -2.153 1.00 93.50 109 PRO A CA 1
ATOM 852 C C . PRO A 1 109 ? 0.126 -7.133 -3.324 1.00 93.50 109 PRO A C 1
ATOM 854 O O . PRO A 1 109 ? 0.713 -7.990 -3.990 1.00 93.50 109 PRO A O 1
ATOM 857 N N . ALA A 1 110 ? 0.265 -5.834 -3.611 1.00 89.75 110 ALA A N 1
ATOM 858 C CA . ALA A 1 110 ? 1.210 -5.363 -4.620 1.00 89.75 110 ALA A CA 1
ATOM 859 C C . ALA A 1 110 ? 2.664 -5.631 -4.197 1.00 89.75 110 ALA A C 1
ATOM 861 O O . ALA A 1 110 ? 3.457 -6.105 -5.012 1.00 89.75 110 ALA A O 1
ATOM 862 N N . CYS A 1 111 ? 3.004 -5.434 -2.920 1.00 89.62 111 CYS A N 1
ATOM 863 C CA . CYS A 1 111 ? 4.301 -5.821 -2.370 1.00 89.62 111 CYS A CA 1
ATOM 864 C C . CYS A 1 111 ? 4.568 -7.318 -2.480 1.00 89.62 111 CYS A C 1
ATOM 866 O O . CYS A 1 111 ? 5.676 -7.693 -2.860 1.00 89.62 111 CYS A O 1
ATOM 868 N N . GLU A 1 112 ? 3.570 -8.169 -2.233 1.00 89.31 112 GLU A N 1
ATOM 869 C CA . GLU A 1 112 ? 3.738 -9.618 -2.392 1.00 89.31 112 GLU A CA 1
ATOM 870 C C . GLU A 1 112 ? 4.112 -9.993 -3.827 1.00 89.31 112 GLU A C 1
ATOM 872 O O . GLU A 1 112 ? 5.019 -10.793 -4.056 1.00 89.31 112 GLU A O 1
ATOM 877 N N . LYS A 1 113 ? 3.457 -9.371 -4.813 1.00 85.69 113 LYS A N 1
ATOM 878 C CA . LYS A 1 113 ? 3.723 -9.605 -6.240 1.00 85.69 113 LYS A CA 1
ATOM 879 C C . LYS A 1 113 ? 5.079 -9.059 -6.685 1.00 85.69 113 LYS A C 1
ATOM 881 O O . LYS A 1 113 ? 5.743 -9.695 -7.504 1.00 85.69 113 LYS A O 1
ATOM 886 N N . ILE A 1 114 ? 5.462 -7.889 -6.173 1.00 81.50 114 ILE A N 1
ATOM 887 C CA . ILE A 1 114 ? 6.717 -7.203 -6.505 1.00 81.50 114 ILE A CA 1
ATOM 888 C C . ILE A 1 114 ? 7.914 -7.942 -5.900 1.00 81.50 114 ILE A C 1
ATOM 890 O O . ILE A 1 114 ? 8.901 -8.198 -6.587 1.00 81.50 114 ILE A O 1
ATOM 894 N N . LEU A 1 115 ? 7.826 -8.291 -4.618 1.00 82.50 115 LEU A N 1
ATOM 895 C CA . LEU A 1 115 ? 8.929 -8.874 -3.855 1.00 82.50 115 LEU A CA 1
ATOM 896 C C . LEU A 1 115 ? 8.946 -10.404 -3.912 1.00 82.50 115 LEU A C 1
ATOM 898 O O . LEU A 1 115 ? 9.978 -11.003 -3.622 1.00 82.50 115 LEU A O 1
ATOM 902 N N . LEU A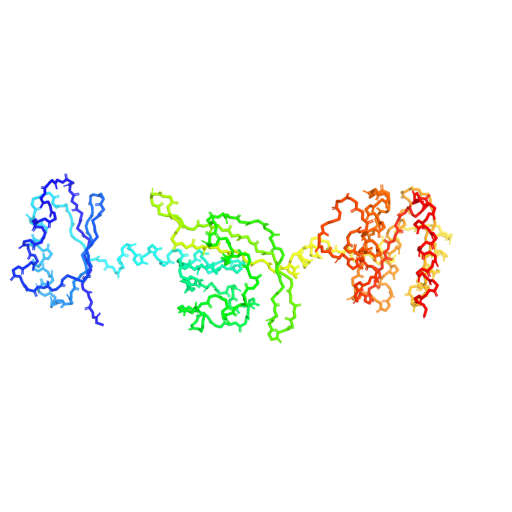 1 116 ? 7.840 -11.031 -4.333 1.00 84.12 116 LEU A N 1
ATOM 903 C CA . LEU A 1 116 ? 7.627 -12.485 -4.324 1.00 84.12 116 LEU A CA 1
ATOM 904 C C . LEU A 1 116 ? 7.722 -13.087 -2.920 1.00 84.12 116 LEU A C 1
ATOM 906 O O . LEU A 1 116 ? 8.233 -14.191 -2.727 1.00 84.12 116 LEU A O 1
ATOM 910 N N . ILE A 1 117 ? 7.217 -12.343 -1.938 1.00 86.44 117 ILE A N 1
ATOM 911 C CA . ILE A 1 117 ? 7.188 -12.718 -0.526 1.00 86.44 117 ILE A CA 1
ATOM 912 C C . ILE A 1 117 ? 5.739 -12.622 -0.067 1.00 86.44 117 ILE A C 1
ATOM 914 O O . ILE A 1 117 ? 5.120 -11.581 -0.237 1.00 86.44 117 ILE A O 1
ATOM 918 N N . ALA A 1 118 ? 5.204 -13.696 0.511 1.00 89.75 118 ALA A N 1
ATOM 919 C CA . ALA A 1 118 ? 3.871 -13.664 1.105 1.00 89.75 118 ALA A CA 1
ATOM 920 C C . ALA A 1 118 ? 3.851 -12.726 2.323 1.00 89.75 118 ALA A C 1
ATOM 922 O O . ALA A 1 118 ? 4.790 -12.742 3.124 1.00 89.75 118 ALA A O 1
ATOM 923 N N . ALA A 1 119 ? 2.775 -11.964 2.495 1.00 90.19 119 ALA A N 1
ATOM 924 C CA . ALA A 1 119 ? 2.589 -11.017 3.588 1.00 90.19 119 ALA A CA 1
ATOM 925 C C . ALA A 1 119 ? 2.739 -11.708 4.949 1.00 90.19 119 ALA A C 1
ATOM 927 O O . ALA A 1 119 ? 3.407 -11.179 5.830 1.00 90.19 119 ALA A O 1
ATOM 928 N N . GLU A 1 120 ? 2.245 -12.941 5.085 1.00 91.50 120 GLU A N 1
ATOM 929 C CA . GLU A 1 120 ? 2.394 -13.784 6.284 1.00 91.50 120 GLU A CA 1
ATOM 930 C C . GLU A 1 120 ? 3.856 -14.011 6.702 1.00 91.50 120 GLU A C 1
ATOM 932 O O . GLU A 1 120 ? 4.147 -14.204 7.878 1.00 91.50 120 GLU A O 1
ATOM 937 N N . LYS A 1 121 ? 4.791 -13.991 5.744 1.00 89.06 121 LYS A N 1
ATOM 938 C CA . LYS A 1 121 ? 6.229 -14.160 6.000 1.00 89.06 121 LYS A CA 1
ATOM 939 C C . LYS A 1 121 ? 6.959 -12.840 6.232 1.00 89.06 121 LYS A C 1
ATOM 941 O O . LYS A 1 121 ? 8.115 -12.880 6.648 1.00 89.06 121 LYS A O 1
ATOM 946 N N . ALA A 1 122 ? 6.337 -11.710 5.904 1.00 89.75 122 ALA A N 1
ATOM 947 C CA . ALA A 1 122 ? 6.930 -10.378 5.995 1.00 89.75 122 ALA A CA 1
ATOM 948 C C . ALA A 1 122 ? 6.428 -9.606 7.223 1.00 89.75 122 ALA A C 1
ATOM 950 O O . ALA A 1 122 ? 7.217 -8.947 7.896 1.00 89.75 122 ALA A O 1
ATOM 951 N N . LEU A 1 123 ? 5.132 -9.696 7.522 1.00 92.75 123 LEU A N 1
ATOM 952 C CA . LEU A 1 123 ? 4.501 -9.034 8.660 1.00 92.75 123 LEU A CA 1
ATOM 953 C C . LEU A 1 123 ? 5.159 -9.468 9.976 1.00 92.75 123 LEU A C 1
ATOM 955 O O . LEU A 1 123 ? 5.414 -10.650 10.201 1.00 92.75 123 LEU A O 1
ATOM 959 N N . GLY A 1 124 ? 5.444 -8.497 10.844 1.00 93.00 124 GLY A N 1
ATOM 960 C CA . GLY A 1 124 ? 6.084 -8.740 12.137 1.00 93.00 124 GLY A CA 1
ATOM 961 C C . GLY A 1 124 ? 7.595 -8.990 12.078 1.00 93.00 124 GLY A C 1
ATOM 962 O O . GLY A 1 124 ? 8.202 -9.228 13.120 1.00 93.00 124 GLY A O 1
ATOM 963 N N . ARG A 1 125 ? 8.228 -8.911 10.900 1.00 92.69 125 ARG A N 1
ATOM 964 C CA . ARG A 1 125 ? 9.687 -9.028 10.746 1.00 92.69 125 ARG A CA 1
ATOM 965 C C . ARG A 1 125 ? 10.349 -7.686 10.480 1.00 92.69 125 ARG A C 1
ATOM 967 O O . ARG A 1 125 ? 9.700 -6.744 10.031 1.00 92.69 125 ARG A O 1
ATOM 974 N N . ASP A 1 126 ? 11.654 -7.622 10.720 1.00 90.50 126 ASP A N 1
ATOM 975 C CA . ASP A 1 126 ? 12.465 -6.457 10.375 1.00 90.50 126 ASP A CA 1
ATOM 976 C C . ASP A 1 126 ? 12.530 -6.282 8.847 1.00 90.50 126 ASP A C 1
ATOM 978 O O . ASP A 1 126 ? 12.846 -7.211 8.095 1.00 90.50 126 ASP A O 1
ATOM 982 N N . VAL A 1 127 ? 12.236 -5.072 8.372 1.00 88.25 127 VAL A N 1
ATOM 983 C CA . VAL A 1 127 ? 12.257 -4.727 6.945 1.00 88.25 127 VAL A CA 1
ATOM 984 C C . VAL A 1 127 ? 13.620 -4.959 6.284 1.00 88.25 127 VAL A C 1
ATOM 986 O O . VAL A 1 127 ? 13.681 -5.316 5.102 1.00 88.25 127 VAL A O 1
ATOM 989 N N . ALA A 1 128 ? 14.712 -4.813 7.037 1.00 85.06 128 ALA A N 1
ATOM 990 C CA . ALA A 1 128 ? 16.068 -5.051 6.564 1.00 85.06 128 ALA A CA 1
ATOM 991 C C . ALA A 1 128 ? 16.313 -6.530 6.232 1.00 85.06 128 ALA A C 1
ATOM 993 O O . ALA A 1 128 ? 17.062 -6.823 5.299 1.00 85.06 128 ALA A O 1
ATOM 994 N N . GLU A 1 129 ? 15.663 -7.453 6.946 1.00 83.75 129 GLU A N 1
ATOM 995 C CA . GLU A 1 129 ? 15.747 -8.892 6.674 1.00 83.75 129 GLU A CA 1
ATOM 996 C C . GLU A 1 129 ? 14.930 -9.298 5.447 1.00 83.75 129 GLU A C 1
ATOM 998 O O . GLU A 1 129 ? 15.315 -10.208 4.715 1.00 83.75 129 GLU A O 1
ATOM 1003 N N . VAL A 1 130 ? 13.788 -8.640 5.228 1.00 82.44 130 VAL A N 1
ATOM 1004 C CA . VAL A 1 130 ? 12.838 -9.015 4.172 1.00 82.44 130 VAL A CA 1
ATOM 1005 C C . VAL A 1 130 ? 13.271 -8.485 2.805 1.00 82.44 130 VAL A C 1
ATOM 1007 O O . VAL A 1 130 ? 13.128 -9.185 1.804 1.00 82.44 130 VAL A O 1
ATOM 1010 N N . ILE A 1 131 ? 13.788 -7.255 2.738 1.00 73.88 131 ILE A N 1
ATOM 1011 C CA . ILE A 1 131 ? 14.012 -6.557 1.459 1.00 73.88 131 ILE A CA 1
ATOM 1012 C C . ILE A 1 131 ? 15.486 -6.189 1.239 1.00 73.88 131 ILE A C 1
ATOM 1014 O O . ILE A 1 131 ? 15.893 -6.108 0.079 1.00 73.88 131 ILE A O 1
ATOM 1018 N N . SER A 1 132 ? 16.269 -6.011 2.317 1.00 68.38 132 SER A N 1
ATOM 1019 C CA . SER A 1 132 ? 17.709 -5.660 2.430 1.00 68.38 132 SER A CA 1
ATOM 1020 C C . SER A 1 132 ? 17.965 -4.381 3.248 1.00 68.38 132 SER A C 1
ATOM 1022 O O . SER A 1 132 ? 17.094 -3.530 3.400 1.00 68.38 132 SER A O 1
ATOM 1024 N N . MET A 1 133 ? 19.192 -4.216 3.762 1.00 56.88 133 MET A N 1
ATOM 1025 C CA . MET A 1 133 ? 19.607 -3.050 4.566 1.00 56.88 133 MET A CA 1
ATOM 1026 C C . MET A 1 133 ? 19.689 -1.720 3.791 1.00 56.88 133 MET A C 1
ATOM 1028 O O . MET A 1 133 ? 19.674 -0.657 4.408 1.00 56.88 133 MET A O 1
ATOM 1032 N N . ASP A 1 134 ? 19.763 -1.746 2.458 1.00 59.03 134 ASP A N 1
ATOM 1033 C CA . ASP A 1 134 ? 20.079 -0.572 1.621 1.00 59.03 134 ASP A CA 1
ATOM 1034 C C . ASP A 1 134 ? 18.838 0.249 1.205 1.00 59.03 134 ASP A C 1
ATOM 1036 O O . ASP A 1 134 ? 18.798 0.905 0.160 1.00 59.03 134 ASP A O 1
ATOM 1040 N N . ILE A 1 135 ? 17.782 0.217 2.022 1.00 69.75 135 ILE A N 1
ATOM 1041 C CA . ILE A 1 135 ? 16.508 0.871 1.712 1.00 69.75 135 ILE A CA 1
ATOM 1042 C C . ILE A 1 135 ? 16.488 2.267 2.344 1.00 69.75 135 ILE A C 1
ATOM 1044 O O . ILE A 1 135 ? 16.656 2.392 3.561 1.00 69.75 135 ILE A O 1
ATOM 1048 N N . PRO A 1 136 ? 16.190 3.332 1.572 1.00 74.88 136 PRO A N 1
ATOM 1049 C CA . PRO A 1 136 ? 16.118 4.701 2.086 1.00 74.88 136 PRO A CA 1
ATOM 1050 C C . PRO A 1 136 ? 15.165 4.860 3.281 1.00 74.88 136 PRO A C 1
ATOM 1052 O O . PRO A 1 136 ? 15.401 5.704 4.139 1.00 74.88 136 PRO A O 1
ATOM 1055 N N . MET A 1 137 ? 14.137 4.004 3.375 1.00 79.12 137 MET A N 1
ATOM 1056 C CA . MET A 1 137 ? 13.209 3.916 4.506 1.00 79.12 137 MET A CA 1
ATOM 1057 C C . MET A 1 137 ? 13.917 3.774 5.859 1.00 79.12 137 MET A C 1
ATOM 1059 O O . MET A 1 137 ? 13.533 4.469 6.792 1.00 79.12 137 MET A O 1
ATOM 1063 N N . ILE A 1 138 ? 14.957 2.941 5.966 1.00 76.38 138 ILE A N 1
ATOM 1064 C CA . ILE A 1 138 ? 15.650 2.677 7.240 1.00 76.38 138 ILE A CA 1
ATOM 1065 C C . ILE A 1 138 ? 16.410 3.925 7.708 1.00 76.38 138 ILE A C 1
ATOM 1067 O O . ILE A 1 138 ? 16.359 4.300 8.879 1.00 76.38 138 ILE A O 1
ATOM 1071 N N . ASN A 1 139 ? 17.081 4.613 6.783 1.00 74.00 139 ASN A N 1
ATOM 1072 C CA . ASN A 1 139 ? 17.797 5.854 7.088 1.00 74.00 139 ASN A CA 1
ATOM 1073 C C . ASN A 1 139 ? 16.822 6.993 7.425 1.00 74.00 139 ASN A C 1
ATOM 1075 O O . ASN A 1 139 ? 17.042 7.751 8.369 1.00 74.00 139 ASN A O 1
ATOM 1079 N N . SER A 1 140 ? 15.707 7.075 6.702 1.00 79.06 140 SER A N 1
ATOM 1080 C CA . SER A 1 140 ? 14.646 8.049 6.956 1.00 79.06 140 SER A CA 1
ATOM 1081 C C . SER A 1 140 ? 13.890 7.813 8.260 1.00 79.06 140 SER A C 1
ATOM 1083 O O . SER A 1 140 ? 13.464 8.783 8.880 1.00 79.06 140 SER A O 1
ATOM 1085 N N . LEU A 1 141 ? 13.777 6.565 8.722 1.00 79.88 141 LEU A N 1
ATOM 1086 C CA . LEU A 1 141 ? 13.202 6.247 10.030 1.00 79.88 141 LEU A CA 1
ATOM 1087 C C . LEU A 1 141 ? 14.023 6.875 11.169 1.00 79.88 141 LEU A C 1
ATOM 1089 O O . LEU A 1 141 ? 13.451 7.374 12.135 1.00 79.88 141 LEU A O 1
ATOM 1093 N N . LYS A 1 142 ? 15.358 6.910 11.032 1.00 76.25 142 LYS A N 1
ATOM 1094 C CA . LYS A 1 142 ? 16.267 7.531 12.013 1.00 76.25 142 LYS A CA 1
ATOM 1095 C C . LYS A 1 142 ? 16.221 9.056 11.976 1.00 76.25 142 LYS A C 1
ATOM 1097 O O . LYS A 1 142 ? 16.213 9.691 13.026 1.00 76.25 142 LYS A O 1
ATOM 1102 N N . ASN A 1 143 ? 16.184 9.632 10.776 1.00 79.44 143 ASN A N 1
ATOM 1103 C CA . ASN A 1 143 ? 16.259 11.084 10.590 1.00 79.44 143 ASN A CA 1
ATOM 1104 C C . ASN A 1 143 ? 14.887 11.770 10.699 1.00 79.44 143 ASN A C 1
ATOM 1106 O O . ASN A 1 143 ? 14.811 12.980 10.880 1.00 79.44 143 ASN A O 1
ATOM 1110 N N . GLY A 1 144 ? 13.797 11.009 10.575 1.00 80.50 144 GLY A N 1
ATOM 1111 C CA . GLY A 1 144 ? 12.428 11.521 10.589 1.00 80.50 144 GLY A CA 1
ATOM 1112 C C . GLY A 1 144 ? 12.032 12.328 9.352 1.00 80.50 144 GLY A C 1
ATOM 1113 O O . GLY A 1 144 ? 11.005 13.013 9.364 1.00 80.50 144 GLY A O 1
ATOM 1114 N N . GLU A 1 145 ? 12.825 12.237 8.285 1.00 85.06 145 GLU A N 1
ATOM 1115 C CA . GLU A 1 145 ? 12.615 12.941 7.023 1.00 85.06 145 GLU A CA 1
ATOM 1116 C C . GLU A 1 145 ? 12.078 12.000 5.943 1.00 85.06 145 GLU A C 1
ATOM 1118 O O . GLU A 1 145 ? 12.551 10.874 5.769 1.00 85.06 145 GLU A O 1
ATOM 1123 N N . GLY A 1 146 ? 11.090 12.481 5.187 1.00 86.69 146 GLY A N 1
ATOM 1124 C CA . GLY A 1 146 ? 10.607 11.794 3.994 1.00 86.69 146 GLY A CA 1
ATOM 1125 C C . GLY A 1 146 ? 11.630 11.820 2.858 1.00 86.69 146 GLY A C 1
ATOM 1126 O O . GLY A 1 146 ? 12.561 12.619 2.850 1.00 86.69 146 GLY A O 1
ATOM 1127 N N . TYR A 1 147 ? 11.432 10.957 1.868 1.00 85.00 147 TYR A N 1
ATOM 1128 C CA . TYR A 1 147 ? 12.228 10.948 0.643 1.00 85.00 147 TYR A CA 1
ATOM 1129 C C . TYR A 1 147 ? 11.341 10.685 -0.565 1.00 85.00 147 TYR A C 1
ATOM 1131 O O . TYR A 1 147 ? 10.307 10.026 -0.453 1.00 85.00 147 TYR A O 1
ATOM 1139 N N . ASP A 1 148 ? 11.778 11.171 -1.721 1.00 82.50 148 ASP A N 1
ATOM 1140 C CA . ASP A 1 148 ? 11.021 11.110 -2.966 1.00 82.50 148 ASP A CA 1
ATOM 1141 C C . ASP A 1 148 ? 11.807 10.417 -4.065 1.00 82.50 148 ASP A C 1
ATOM 1143 O O . ASP A 1 148 ? 12.976 10.740 -4.295 1.00 82.50 148 ASP A O 1
ATOM 1147 N N . HIS A 1 149 ? 11.134 9.500 -4.765 1.00 76.81 149 HIS A N 1
ATOM 1148 C CA . HIS A 1 149 ? 11.593 8.893 -6.016 1.00 76.81 149 HIS A CA 1
ATOM 1149 C C . HIS A 1 149 ? 13.043 8.387 -5.952 1.00 76.81 149 HIS A C 1
ATOM 1151 O O . HIS A 1 149 ? 13.829 8.557 -6.887 1.00 76.81 149 HIS A O 1
ATOM 1157 N N . LYS A 1 150 ? 13.424 7.780 -4.825 1.00 78.00 150 LYS A N 1
ATOM 1158 C CA . LYS A 1 150 ? 14.741 7.171 -4.672 1.00 78.00 150 LYS A CA 1
ATOM 1159 C C . LYS A 1 150 ? 14.748 5.848 -5.412 1.00 78.00 150 LYS A C 1
ATOM 1161 O O . LYS A 1 150 ? 13.954 4.960 -5.117 1.00 78.00 150 LYS A O 1
ATOM 1166 N N . GLU A 1 151 ? 15.656 5.723 -6.367 1.00 74.56 151 GLU A N 1
ATOM 1167 C CA . GLU A 1 151 ? 15.866 4.467 -7.067 1.00 74.56 151 GLU A CA 1
ATOM 1168 C C . GLU A 1 151 ? 16.483 3.442 -6.113 1.00 74.56 151 GLU A C 1
ATOM 1170 O O . GLU A 1 151 ? 17.536 3.685 -5.520 1.00 74.56 151 GLU A O 1
ATOM 1175 N N . ILE A 1 152 ? 15.830 2.293 -5.981 1.00 77.25 152 ILE A N 1
ATOM 1176 C CA . ILE A 1 152 ? 16.330 1.145 -5.235 1.00 77.25 152 ILE A CA 1
ATOM 1177 C C . ILE A 1 152 ? 16.411 -0.068 -6.152 1.00 77.25 152 ILE A C 1
ATOM 1179 O O . ILE A 1 152 ? 15.622 -0.234 -7.085 1.00 77.25 152 ILE A O 1
ATOM 1183 N N . LYS A 1 153 ? 17.392 -0.929 -5.892 1.00 74.62 153 LYS A N 1
ATOM 1184 C CA . LYS A 1 153 ? 17.608 -2.156 -6.659 1.00 74.62 153 LYS A CA 1
ATOM 1185 C C . LYS A 1 153 ? 17.312 -3.330 -5.755 1.00 74.62 153 LYS A C 1
ATOM 1187 O O . LYS A 1 153 ? 18.105 -3.610 -4.862 1.00 74.62 153 LYS A O 1
ATOM 1192 N N . ILE A 1 154 ? 16.206 -4.013 -6.010 1.00 75.00 154 ILE A N 1
ATOM 1193 C CA . ILE A 1 154 ? 15.814 -5.180 -5.226 1.00 75.00 154 ILE A CA 1
ATOM 1194 C C . ILE A 1 154 ? 16.134 -6.425 -6.045 1.00 75.00 154 ILE A C 1
ATOM 1196 O O . ILE A 1 154 ? 15.784 -6.524 -7.227 1.00 75.00 154 ILE A O 1
ATOM 1200 N N . THR A 1 155 ? 16.835 -7.363 -5.418 1.00 69.94 155 THR A N 1
ATOM 1201 C CA . THR A 1 155 ? 17.086 -8.686 -5.984 1.00 69.94 155 THR A CA 1
ATOM 1202 C C . THR A 1 155 ? 15.978 -9.613 -5.514 1.00 69.94 155 THR A C 1
ATOM 1204 O O . THR A 1 155 ? 15.844 -9.870 -4.324 1.00 69.94 155 THR A O 1
ATOM 1207 N N . THR A 1 156 ? 15.184 -10.104 -6.456 1.00 69.31 156 THR A N 1
ATOM 1208 C CA . THR A 1 156 ? 14.116 -11.081 -6.210 1.00 69.31 156 THR A CA 1
ATOM 1209 C C . THR A 1 156 ? 14.472 -12.399 -6.906 1.00 69.31 156 THR A C 1
ATOM 1211 O O . THR A 1 156 ? 15.372 -12.410 -7.752 1.00 69.31 156 THR A O 1
ATOM 1214 N N . PRO A 1 157 ? 13.750 -13.505 -6.648 1.00 65.94 157 PRO A N 1
ATOM 1215 C CA . PRO A 1 157 ? 13.912 -14.743 -7.416 1.00 65.94 157 PRO A CA 1
ATOM 1216 C C . PRO A 1 157 ? 13.760 -14.586 -8.943 1.00 65.94 157 PRO A C 1
ATOM 1218 O O . PRO A 1 157 ? 14.276 -15.411 -9.690 1.00 65.94 157 PRO A O 1
ATOM 1221 N N . ARG A 1 158 ? 13.084 -13.530 -9.429 1.00 63.72 158 ARG A N 1
ATOM 1222 C CA . ARG A 1 158 ? 12.958 -13.207 -10.868 1.00 63.72 158 ARG A CA 1
ATOM 1223 C C . ARG A 1 158 ? 14.164 -12.468 -11.453 1.00 63.72 158 ARG A C 1
ATOM 1225 O O . ARG A 1 158 ? 14.251 -12.316 -12.668 1.00 63.72 158 ARG A O 1
ATOM 1232 N N . GLY A 1 159 ? 15.092 -12.026 -10.609 1.00 65.69 159 GLY A N 1
ATOM 1233 C CA . GLY A 1 159 ? 16.249 -11.231 -10.994 1.00 65.69 159 GLY A CA 1
ATOM 1234 C C . GLY A 1 159 ? 16.309 -9.890 -10.268 1.00 65.69 159 GLY A C 1
ATOM 1235 O O . GLY A 1 159 ? 15.573 -9.618 -9.314 1.00 65.69 159 GLY A O 1
ATOM 1236 N N . ARG A 1 160 ? 17.244 -9.045 -10.709 1.00 67.44 160 ARG A N 1
ATOM 1237 C CA . ARG A 1 160 ? 17.477 -7.715 -10.139 1.00 67.44 160 ARG A CA 1
ATOM 1238 C C . ARG A 1 160 ? 16.653 -6.677 -10.892 1.00 67.44 160 ARG A C 1
ATOM 1240 O O . ARG A 1 160 ? 16.892 -6.447 -12.075 1.00 67.44 160 ARG A O 1
ATOM 1247 N N . HIS A 1 161 ? 15.728 -6.033 -10.189 1.00 69.44 161 HIS A N 1
ATOM 1248 C CA . HIS A 1 161 ? 14.818 -5.038 -10.754 1.00 69.44 161 HIS A CA 1
ATOM 1249 C C . HIS A 1 161 ? 15.034 -3.666 -10.108 1.00 69.44 161 HIS A C 1
ATOM 1251 O O . HIS A 1 161 ? 15.536 -3.554 -8.986 1.00 69.44 161 HIS A O 1
ATOM 1257 N N . HIS A 1 162 ? 14.688 -2.623 -10.859 1.00 73.69 162 HIS A N 1
ATOM 1258 C CA . HIS A 1 162 ? 14.797 -1.233 -10.437 1.00 73.69 162 HIS A CA 1
ATOM 1259 C C . HIS A 1 162 ? 13.418 -0.735 -10.006 1.00 73.69 162 HIS A C 1
ATOM 1261 O O . HIS A 1 162 ? 12.453 -0.866 -10.757 1.00 73.69 162 HIS A O 1
ATOM 1267 N N . TYR A 1 163 ? 13.342 -0.134 -8.827 1.00 78.44 163 TYR A N 1
ATOM 1268 C CA . TYR A 1 163 ? 12.108 0.404 -8.268 1.00 78.44 163 TYR A CA 1
ATOM 1269 C C . TYR A 1 163 ? 12.314 1.856 -7.860 1.00 78.44 163 TYR A C 1
ATOM 1271 O O . TYR A 1 163 ? 13.404 2.236 -7.434 1.00 78.44 163 TYR A O 1
ATOM 1279 N N . LEU A 1 164 ? 11.263 2.662 -7.963 1.00 82.94 164 LEU A N 1
ATOM 1280 C CA . LEU A 1 164 ? 11.213 3.968 -7.320 1.00 82.94 164 LEU A CA 1
ATOM 1281 C C . LEU A 1 164 ? 10.539 3.821 -5.967 1.00 82.94 164 LEU A C 1
ATOM 1283 O O . LEU A 1 164 ? 9.428 3.306 -5.878 1.00 82.94 164 LEU A O 1
ATOM 1287 N N . SER A 1 165 ? 11.218 4.295 -4.932 1.00 87.06 165 SER A N 1
ATOM 1288 C CA . SER A 1 165 ? 10.697 4.331 -3.580 1.00 87.06 165 SER A CA 1
ATOM 1289 C C . SER A 1 165 ? 10.446 5.770 -3.144 1.00 87.06 165 SER A C 1
ATOM 1291 O O . SER A 1 165 ? 11.322 6.632 -3.272 1.00 87.06 165 SER A O 1
ATOM 1293 N N . THR A 1 166 ? 9.262 6.016 -2.598 1.00 88.00 166 THR A N 1
ATOM 1294 C CA . THR A 1 166 ? 8.891 7.280 -1.958 1.00 88.00 166 THR A CA 1
ATOM 1295 C C . THR A 1 166 ? 8.411 6.970 -0.553 1.00 88.00 166 THR A C 1
ATOM 1297 O O . THR A 1 166 ? 7.496 6.170 -0.380 1.00 88.00 166 THR A O 1
ATOM 1300 N N . GLY A 1 167 ? 9.020 7.600 0.449 1.00 91.62 167 GLY A N 1
ATOM 1301 C CA . GLY A 1 167 ? 8.718 7.349 1.851 1.00 91.62 167 GLY A CA 1
ATOM 1302 C C . GLY A 1 167 ? 8.236 8.586 2.595 1.00 91.62 167 GLY A C 1
ATOM 1303 O O . GLY A 1 167 ? 8.716 9.701 2.361 1.00 91.62 167 GLY A O 1
ATOM 1304 N N . ARG A 1 168 ? 7.316 8.382 3.540 1.00 92.50 168 ARG A N 1
ATOM 1305 C CA . ARG A 1 168 ? 6.832 9.397 4.480 1.00 92.50 168 ARG A CA 1
ATOM 1306 C C . ARG A 1 168 ? 6.849 8.877 5.924 1.00 92.50 168 ARG A C 1
ATOM 1308 O O . ARG A 1 168 ? 6.439 7.740 6.153 1.00 92.50 168 ARG A O 1
ATOM 1315 N N . PRO A 1 169 ? 7.302 9.686 6.899 1.00 92.81 169 PRO A N 1
ATOM 1316 C CA . PRO A 1 169 ? 7.250 9.310 8.307 1.00 92.81 169 PRO A CA 1
ATOM 1317 C C . PRO A 1 169 ? 5.808 9.316 8.810 1.00 92.81 169 PRO A C 1
ATOM 1319 O O . PRO A 1 169 ? 5.039 10.231 8.512 1.00 92.81 169 PRO A O 1
ATOM 1322 N N . ILE A 1 170 ? 5.468 8.319 9.618 1.00 92.12 170 ILE A N 1
ATOM 1323 C CA . ILE A 1 170 ? 4.226 8.284 10.385 1.00 92.12 170 ILE A CA 1
ATOM 1324 C C . ILE A 1 170 ? 4.507 9.023 11.689 1.00 92.12 170 ILE A C 1
ATOM 1326 O O . ILE A 1 170 ? 5.441 8.672 12.414 1.00 92.12 170 ILE A O 1
ATOM 1330 N N . LYS A 1 171 ? 3.732 10.071 11.970 1.00 90.75 171 LYS A N 1
ATOM 1331 C CA . LYS A 1 171 ? 3.921 10.933 13.141 1.00 90.75 171 LYS A CA 1
ATOM 1332 C C . LYS A 1 171 ? 2.719 10.857 14.073 1.00 90.75 171 LYS A C 1
ATOM 1334 O O . LYS A 1 171 ? 1.586 10.761 13.606 1.00 90.75 171 LYS A O 1
ATOM 1339 N N . ASP A 1 172 ? 2.973 10.910 15.376 1.00 91.69 172 ASP A N 1
ATOM 1340 C CA . ASP A 1 172 ? 1.922 11.088 16.379 1.00 91.69 172 ASP A CA 1
ATOM 1341 C C . ASP A 1 172 ? 1.440 12.551 16.448 1.00 91.69 172 ASP A C 1
ATOM 1343 O O . ASP A 1 172 ? 1.951 13.434 15.754 1.00 91.69 172 ASP A O 1
ATOM 1347 N N . GLN A 1 173 ? 0.458 12.826 17.312 1.00 90.25 173 GLN A N 1
ATOM 1348 C CA . GLN A 1 173 ? -0.087 14.178 17.513 1.00 90.25 173 GLN A CA 1
ATOM 1349 C C . GLN A 1 173 ? 0.953 15.189 18.030 1.00 90.25 173 GLN A C 1
ATOM 1351 O O . GLN A 1 173 ? 0.779 16.390 17.848 1.00 90.25 173 GLN A O 1
ATOM 1356 N N . ALA A 1 174 ? 2.039 14.715 18.647 1.00 88.12 174 ALA A N 1
ATOM 1357 C CA . ALA A 1 174 ? 3.147 15.541 19.120 1.00 88.12 174 ALA A CA 1
ATOM 1358 C C . ALA A 1 174 ? 4.246 15.727 18.052 1.00 88.12 174 ALA A C 1
ATOM 1360 O O . ALA A 1 174 ? 5.279 16.335 18.328 1.00 88.12 174 ALA A O 1
ATOM 1361 N N . GLY A 1 175 ? 4.055 15.196 16.839 1.00 85.19 175 GLY A N 1
ATOM 1362 C CA . GLY A 1 175 ? 5.014 15.271 15.739 1.00 85.19 175 GLY A CA 1
ATOM 1363 C C . GLY A 1 175 ? 6.173 14.273 15.834 1.00 85.19 175 GLY A C 1
ATOM 1364 O O . GLY A 1 175 ? 7.085 14.328 15.004 1.00 85.19 175 GLY A O 1
ATOM 1365 N N . ARG A 1 176 ? 6.156 13.350 16.804 1.00 88.69 176 ARG A N 1
ATOM 1366 C CA . ARG A 1 176 ? 7.193 12.325 16.973 1.00 88.69 176 ARG A CA 1
ATOM 1367 C C . ARG A 1 176 ? 6.995 11.219 15.950 1.00 88.69 176 ARG A C 1
ATOM 1369 O O . ARG A 1 176 ? 5.878 10.765 15.723 1.00 88.69 176 ARG A O 1
ATOM 1376 N N . VAL A 1 177 ? 8.093 10.764 15.355 1.00 89.69 177 VAL A N 1
ATOM 1377 C CA . VAL A 1 177 ? 8.078 9.673 14.377 1.00 89.69 177 VAL A CA 1
ATOM 1378 C C . VAL A 1 177 ? 7.826 8.352 15.099 1.00 89.69 177 VAL A C 1
ATOM 1380 O O . VAL A 1 177 ? 8.621 7.933 15.941 1.00 89.69 177 VAL A O 1
ATOM 1383 N N . ILE A 1 178 ? 6.707 7.714 14.770 1.00 92.50 178 ILE A N 1
ATOM 1384 C CA . ILE A 1 178 ? 6.276 6.418 15.314 1.00 92.50 178 ILE A CA 1
ATOM 1385 C C . ILE A 1 178 ? 6.429 5.275 14.304 1.00 92.50 178 ILE A C 1
ATOM 1387 O O . ILE A 1 178 ? 6.226 4.117 14.650 1.00 92.50 178 ILE A O 1
ATOM 1391 N N . GLY A 1 179 ? 6.805 5.595 13.068 1.00 92.56 179 GLY A N 1
ATOM 1392 C CA . GLY A 1 179 ? 7.010 4.627 12.003 1.00 92.56 179 GLY A CA 1
ATOM 1393 C C . GLY A 1 179 ? 7.278 5.305 10.668 1.00 92.56 179 GLY A C 1
ATOM 1394 O O . GLY A 1 179 ? 7.446 6.526 10.589 1.00 92.56 179 GLY A O 1
ATOM 1395 N N . MET A 1 180 ? 7.289 4.519 9.601 1.00 92.44 180 MET A N 1
ATOM 1396 C CA . MET A 1 180 ? 7.536 4.993 8.242 1.00 92.44 180 MET A CA 1
ATOM 1397 C C . MET A 1 180 ? 6.680 4.198 7.263 1.00 92.44 180 MET A C 1
ATOM 1399 O O . MET A 1 180 ? 6.586 2.983 7.380 1.00 92.44 180 MET A O 1
ATOM 1403 N N . VAL A 1 181 ? 6.090 4.865 6.275 1.00 93.19 181 VAL A N 1
ATOM 1404 C CA . VAL A 1 181 ? 5.444 4.213 5.130 1.00 93.19 181 VAL A CA 1
ATOM 1405 C C . VAL A 1 181 ? 6.254 4.500 3.874 1.00 93.19 181 VAL A C 1
ATOM 1407 O O . VAL A 1 181 ? 6.728 5.622 3.691 1.00 93.19 181 VAL A O 1
ATOM 1410 N N . ALA A 1 182 ? 6.433 3.509 3.005 1.00 91.94 182 ALA A N 1
ATOM 1411 C CA . ALA A 1 182 ? 6.965 3.715 1.667 1.00 91.94 182 ALA A CA 1
ATOM 1412 C C . ALA A 1 182 ? 6.106 3.037 0.608 1.00 91.94 182 ALA A C 1
ATOM 1414 O O . ALA A 1 182 ? 5.578 1.943 0.808 1.00 91.94 182 ALA A O 1
ATOM 1415 N N . ALA A 1 183 ? 6.022 3.710 -0.532 1.00 90.88 183 ALA A N 1
ATOM 1416 C CA . ALA A 1 183 ? 5.477 3.182 -1.764 1.00 90.88 183 ALA A CA 1
ATOM 1417 C C . ALA A 1 183 ? 6.627 2.760 -2.683 1.00 90.88 183 ALA A C 1
ATOM 1419 O O . ALA A 1 183 ? 7.583 3.513 -2.873 1.00 90.88 183 ALA A O 1
ATOM 1420 N N . LEU A 1 184 ? 6.511 1.568 -3.253 1.00 87.69 184 LEU A N 1
ATOM 1421 C CA . LEU A 1 184 ? 7.435 0.928 -4.170 1.00 87.69 184 LEU A CA 1
ATOM 1422 C C . LEU A 1 184 ? 6.769 0.802 -5.531 1.00 87.69 184 LEU A C 1
ATOM 1424 O O . LEU A 1 184 ? 5.818 0.042 -5.711 1.00 87.69 184 LEU A O 1
ATOM 1428 N N . LYS A 1 185 ? 7.307 1.522 -6.506 1.00 84.81 185 LYS A N 1
ATOM 1429 C CA . LYS A 1 185 ? 6.817 1.507 -7.877 1.00 84.81 185 LYS A CA 1
ATOM 1430 C C . LYS A 1 185 ? 7.803 0.798 -8.787 1.00 84.81 185 LYS A C 1
ATOM 1432 O O . LYS A 1 185 ? 8.978 1.165 -8.841 1.00 84.81 185 LYS A O 1
ATOM 1437 N N . ASP A 1 186 ? 7.331 -0.214 -9.507 1.00 75.75 186 ASP A N 1
ATOM 1438 C CA . ASP A 1 186 ? 8.149 -0.949 -10.471 1.00 75.75 186 ASP A CA 1
ATOM 1439 C C . ASP A 1 186 ? 8.440 -0.087 -11.705 1.00 75.75 186 ASP A C 1
ATOM 1441 O O . ASP A 1 186 ? 7.534 0.340 -12.427 1.00 75.75 186 ASP A O 1
ATOM 1445 N N . MET A 1 187 ? 9.724 0.159 -11.973 1.00 66.75 187 MET A N 1
ATOM 1446 C CA . MET A 1 187 ? 10.142 0.893 -13.168 1.00 66.75 187 MET A CA 1
ATOM 1447 C C . MET A 1 187 ? 9.963 0.081 -14.450 1.00 66.75 187 MET A C 1
ATOM 1449 O O . MET A 1 187 ? 9.934 0.671 -15.528 1.00 66.75 187 MET A O 1
ATOM 1453 N N . SER A 1 188 ? 9.811 -1.242 -14.360 1.00 56.91 188 SER A N 1
ATOM 1454 C CA . SER A 1 188 ? 9.400 -2.089 -15.485 1.00 56.91 188 SER A CA 1
ATOM 1455 C C . SER A 1 188 ? 8.028 -1.655 -15.985 1.00 56.91 188 SER A C 1
ATOM 1457 O O . SER A 1 188 ? 7.875 -1.432 -17.175 1.00 56.91 188 SER A O 1
ATOM 1459 N N . GLN A 1 189 ? 7.085 -1.371 -15.080 1.00 47.31 189 GLN A N 1
ATOM 1460 C CA . GLN A 1 189 ? 5.756 -0.876 -15.446 1.00 47.31 189 GLN A CA 1
ATOM 1461 C C . GLN A 1 189 ? 5.765 0.575 -15.918 1.00 47.31 189 GLN A C 1
ATOM 1463 O O . GLN A 1 189 ? 4.962 0.936 -16.763 1.00 47.31 189 GLN A O 1
ATOM 1468 N N . VAL A 1 190 ? 6.666 1.426 -15.414 1.00 49.78 190 VAL A N 1
ATOM 1469 C CA . VAL A 1 190 ? 6.834 2.783 -15.966 1.00 49.78 190 VAL A CA 1
ATOM 1470 C C . VAL A 1 190 ? 7.401 2.706 -17.377 1.00 49.78 190 VAL A C 1
ATOM 1472 O O . VAL A 1 190 ? 6.938 3.430 -18.248 1.00 49.78 190 VAL A O 1
ATOM 1475 N N . ARG A 1 191 ? 8.354 1.800 -17.632 1.00 46.16 191 ARG A N 1
ATOM 1476 C CA . ARG A 1 191 ? 8.806 1.498 -18.991 1.00 46.16 191 ARG A CA 1
ATOM 1477 C C . ARG A 1 191 ? 7.655 0.953 -19.812 1.00 46.16 191 ARG A C 1
ATOM 1479 O O . ARG A 1 191 ? 7.440 1.510 -20.867 1.00 46.16 191 ARG A O 1
ATOM 1486 N N . ASP A 1 192 ? 6.896 -0.030 -19.341 1.00 42.88 192 ASP A N 1
ATOM 1487 C CA . ASP A 1 192 ? 5.773 -0.634 -20.066 1.00 42.88 192 ASP A CA 1
ATOM 1488 C C . ASP A 1 192 ? 4.632 0.353 -20.318 1.00 42.88 192 ASP A C 1
ATOM 1490 O O . ASP A 1 192 ? 4.036 0.311 -21.382 1.00 42.88 192 ASP A O 1
ATOM 1494 N N . LEU A 1 193 ? 4.366 1.283 -19.397 1.00 43.19 193 LEU A N 1
ATOM 1495 C CA . LEU A 1 193 ? 3.392 2.363 -19.549 1.00 43.19 193 LEU A CA 1
ATOM 1496 C C . LEU A 1 193 ? 3.913 3.426 -20.515 1.00 43.19 193 LEU A C 1
ATOM 1498 O O . LEU A 1 193 ? 3.182 3.879 -21.388 1.00 43.19 193 LEU A O 1
ATOM 1502 N N . VAL A 1 194 ? 5.197 3.783 -20.425 1.00 46.84 194 VAL A N 1
ATOM 1503 C CA . VAL A 1 194 ? 5.856 4.580 -21.459 1.00 46.84 194 VAL A CA 1
ATOM 1504 C C . VAL A 1 194 ? 5.797 3.831 -22.787 1.00 46.84 194 VAL A C 1
ATOM 1506 O O . VAL A 1 194 ? 5.447 4.469 -23.756 1.00 46.84 194 VAL A O 1
ATOM 1509 N N . TYR A 1 195 ? 6.006 2.515 -22.856 1.00 37.59 195 TYR A N 1
ATOM 1510 C CA . TYR A 1 195 ? 5.918 1.652 -24.046 1.00 37.59 195 TYR A CA 1
ATOM 1511 C C . TYR A 1 195 ? 4.478 1.405 -24.517 1.00 37.59 195 TYR A C 1
ATOM 1513 O O . TYR A 1 195 ? 4.280 1.060 -25.676 1.00 37.59 195 TYR A O 1
ATOM 1521 N N . SER A 1 196 ? 3.465 1.556 -23.662 1.00 38.81 196 SER A N 1
ATOM 1522 C CA . SER A 1 196 ? 2.056 1.383 -24.022 1.00 38.81 196 SER A CA 1
ATOM 1523 C C . SER A 1 196 ? 1.446 2.703 -24.479 1.00 38.81 196 SER A C 1
ATOM 1525 O O . SER A 1 196 ? 0.641 2.708 -25.405 1.00 38.81 196 SER A O 1
ATOM 1527 N N . VAL A 1 197 ? 1.869 3.821 -23.877 1.00 42.88 197 VAL A N 1
ATOM 1528 C CA . VAL A 1 197 ? 1.580 5.193 -24.328 1.00 42.88 197 VAL A CA 1
ATOM 1529 C C . VAL A 1 197 ? 2.404 5.524 -25.579 1.00 42.88 197 VAL A C 1
ATOM 1531 O O . VAL A 1 197 ? 1.896 6.131 -26.513 1.00 42.88 197 VAL A O 1
ATOM 1534 N N . THR A 1 198 ? 3.646 5.041 -25.648 1.00 42.50 198 THR A N 1
ATOM 1535 C CA . THR A 1 198 ? 4.469 4.944 -26.861 1.00 42.50 198 THR A CA 1
ATOM 1536 C C . THR A 1 198 ? 4.418 3.534 -27.422 1.00 42.50 198 THR A C 1
ATOM 1538 O O . THR A 1 198 ? 5.450 2.982 -27.791 1.00 42.50 198 THR A O 1
ATOM 1541 N N . LYS A 1 199 ? 3.217 2.953 -27.580 1.00 41.81 199 LYS A N 1
ATOM 1542 C CA . LYS A 1 199 ? 3.069 1.987 -28.671 1.00 41.81 199 LYS A CA 1
ATOM 1543 C C . LYS A 1 199 ? 3.530 2.764 -29.901 1.00 41.81 199 LYS A C 1
ATOM 1545 O O . LYS A 1 199 ? 2.864 3.745 -30.246 1.00 41.81 199 LYS A O 1
ATOM 1550 N N . PRO A 1 200 ? 4.668 2.427 -30.538 1.00 47.44 200 PRO A N 1
ATOM 1551 C CA . PRO A 1 200 ? 4.923 2.955 -31.859 1.00 47.44 200 PRO A CA 1
ATOM 1552 C C . PRO A 1 200 ? 3.664 2.581 -32.630 1.00 47.44 200 PRO A C 1
ATOM 1554 O O . PRO A 1 200 ? 3.276 1.409 -32.611 1.00 47.44 200 PRO A O 1
ATOM 1557 N N . SER A 1 201 ? 2.978 3.543 -33.240 1.00 53.00 201 SER A N 1
ATOM 1558 C CA . SER A 1 201 ? 2.063 3.196 -34.320 1.00 53.00 201 SER A CA 1
ATOM 1559 C C . SER A 1 201 ? 2.811 2.178 -35.184 1.00 53.00 201 SER A C 1
ATOM 1561 O O . SER A 1 201 ? 3.984 2.402 -35.508 1.00 53.00 201 SER A O 1
ATOM 1563 N N . MET A 1 202 ? 2.208 1.003 -35.397 1.00 62.94 202 MET A N 1
ATOM 1564 C CA . MET A 1 202 ? 2.797 -0.091 -36.173 1.00 62.94 202 MET A CA 1
ATOM 1565 C C . MET A 1 202 ? 2.837 0.352 -37.634 1.00 62.94 202 MET A C 1
ATOM 1567 O O . MET A 1 202 ? 2.045 -0.101 -38.443 1.00 62.94 202 MET A O 1
ATOM 1571 N N . ILE A 1 203 ? 3.710 1.315 -37.924 1.00 73.62 203 ILE A N 1
ATOM 1572 C CA . ILE A 1 203 ? 3.881 1.925 -39.229 1.00 73.62 203 ILE A CA 1
ATOM 1573 C C . ILE A 1 203 ? 4.696 0.932 -40.030 1.00 73.62 203 ILE A C 1
ATOM 1575 O O . ILE A 1 203 ? 5.883 0.721 -39.773 1.00 73.62 203 ILE A O 1
ATOM 1579 N N . THR A 1 204 ? 4.026 0.304 -40.973 1.00 83.06 204 THR A N 1
ATOM 1580 C CA . THR A 1 204 ? 4.608 -0.526 -42.013 1.00 83.06 204 THR A CA 1
ATOM 1581 C C . THR A 1 204 ? 4.866 0.326 -43.253 1.00 83.06 204 THR A C 1
ATOM 1583 O O . THR A 1 204 ? 4.521 1.506 -43.316 1.00 83.06 204 THR A O 1
ATOM 1586 N N . PHE A 1 205 ? 5.493 -0.259 -44.272 1.00 83.38 205 PHE A N 1
ATOM 1587 C CA . PHE A 1 205 ? 5.634 0.430 -45.555 1.00 83.38 205 PHE A CA 1
ATOM 1588 C C . PHE A 1 205 ? 4.291 0.687 -46.249 1.00 83.38 205 PHE A C 1
ATOM 1590 O O . PHE A 1 205 ? 4.241 1.557 -47.113 1.00 83.38 205 PHE A O 1
ATOM 1597 N N . ASP A 1 206 ? 3.233 -0.032 -45.870 1.00 81.38 206 ASP A N 1
ATOM 1598 C CA . ASP A 1 206 ? 1.903 0.113 -46.464 1.00 81.38 206 ASP A CA 1
ATOM 1599 C C . ASP A 1 206 ? 1.178 1.363 -45.929 1.00 81.38 206 ASP A C 1
ATOM 1601 O O . ASP A 1 206 ? 0.300 1.907 -46.592 1.00 81.38 206 ASP A O 1
ATOM 1605 N N . ASP A 1 207 ? 1.617 1.889 -44.780 1.00 79.56 207 ASP A N 1
ATOM 1606 C CA . ASP A 1 207 ? 1.138 3.151 -44.203 1.00 79.56 207 ASP A CA 1
ATOM 1607 C C . ASP A 1 207 ? 1.811 4.392 -44.831 1.00 79.56 207 ASP A C 1
ATOM 1609 O O . ASP A 1 207 ? 1.446 5.532 -44.530 1.00 79.56 207 ASP A O 1
ATOM 1613 N N . ILE A 1 208 ? 2.817 4.200 -45.695 1.00 84.44 208 ILE A N 1
ATOM 1614 C CA . ILE A 1 208 ? 3.504 5.287 -46.403 1.00 84.44 208 ILE A CA 1
ATOM 1615 C C . ILE A 1 208 ? 2.799 5.517 -47.742 1.00 84.44 208 ILE A C 1
ATOM 1617 O O . ILE A 1 208 ? 2.976 4.755 -48.688 1.00 84.44 208 ILE A O 1
ATOM 1621 N N . ILE A 1 209 ? 2.034 6.605 -47.843 1.00 84.75 209 ILE A N 1
ATOM 1622 C CA . ILE A 1 209 ? 1.342 6.992 -49.079 1.00 84.75 209 ILE A CA 1
ATOM 1623 C C . ILE A 1 209 ? 2.321 7.712 -50.019 1.00 84.75 209 ILE A C 1
ATOM 1625 O O . ILE A 1 209 ? 2.920 8.724 -49.651 1.00 84.75 209 ILE A O 1
ATOM 1629 N N . TYR A 1 210 ? 2.467 7.213 -51.247 1.00 86.19 210 TYR A N 1
ATOM 1630 C CA . TYR A 1 210 ? 3.270 7.832 -52.305 1.00 86.19 210 TYR A CA 1
ATOM 1631 C C . TYR A 1 210 ? 2.696 7.533 -53.695 1.00 86.19 210 TYR A C 1
ATOM 1633 O O . TYR A 1 210 ? 1.942 6.583 -53.866 1.00 86.19 210 TYR A O 1
ATOM 1641 N N . GLY A 1 211 ? 3.060 8.350 -54.691 1.00 85.00 211 GLY A N 1
ATOM 1642 C CA . GLY A 1 211 ? 2.559 8.222 -56.069 1.00 85.00 211 GLY A CA 1
ATOM 1643 C C . GLY A 1 211 ? 3.605 8.440 -57.165 1.00 85.00 211 GLY A C 1
ATOM 1644 O O . GLY A 1 211 ? 3.239 8.603 -58.322 1.00 85.00 211 GLY A O 1
ATOM 1645 N N . SER A 1 212 ? 4.898 8.489 -56.824 1.00 92.88 212 SER A N 1
ATOM 1646 C CA . SER A 1 212 ? 5.983 8.664 -57.798 1.00 92.88 212 SER A CA 1
ATOM 1647 C C . SER A 1 212 ? 6.831 7.401 -57.934 1.00 92.88 212 SER A C 1
ATOM 1649 O O . SER A 1 212 ? 7.167 6.762 -56.935 1.00 92.88 212 SER A O 1
ATOM 1651 N N . GLU A 1 213 ? 7.262 7.090 -59.161 1.00 90.62 213 GLU A N 1
ATOM 1652 C CA . GLU A 1 213 ? 8.161 5.956 -59.444 1.00 90.62 213 GLU A CA 1
ATOM 1653 C C . GLU A 1 213 ? 9.484 6.051 -58.667 1.00 90.62 213 GLU A C 1
ATOM 1655 O O . GLU A 1 213 ? 10.093 5.050 -58.290 1.00 90.62 213 GLU A O 1
ATOM 1660 N N . VAL A 1 214 ? 9.948 7.276 -58.395 1.00 92.19 214 VAL A N 1
ATOM 1661 C CA . VAL A 1 214 ? 11.154 7.509 -57.591 1.00 92.19 214 VAL A CA 1
ATOM 1662 C C . VAL A 1 214 ? 10.942 7.027 -56.156 1.00 92.19 214 VAL A C 1
ATOM 1664 O O . VAL A 1 214 ? 11.816 6.356 -55.607 1.00 92.19 214 VAL A O 1
ATOM 1667 N N . MET A 1 215 ? 9.787 7.323 -55.552 1.00 89.12 215 MET A N 1
ATOM 1668 C CA . MET A 1 215 ? 9.490 6.885 -54.188 1.00 89.12 215 MET A CA 1
ATOM 1669 C C . MET A 1 215 ? 9.263 5.372 -54.117 1.00 89.12 215 MET A C 1
ATOM 1671 O O . MET A 1 215 ? 9.706 4.739 -53.161 1.00 89.12 215 MET A O 1
ATOM 1675 N N . GLU A 1 216 ? 8.677 4.773 -55.154 1.00 89.81 216 GLU A N 1
ATOM 1676 C CA . GLU A 1 216 ? 8.537 3.318 -55.263 1.00 89.81 216 GLU A CA 1
ATOM 1677 C C . GLU A 1 216 ? 9.899 2.610 -55.187 1.00 89.81 216 GLU A C 1
ATOM 1679 O O . GLU A 1 216 ? 10.090 1.676 -54.401 1.00 89.81 216 GLU A O 1
ATOM 1684 N N . ARG A 1 217 ? 10.902 3.120 -55.917 1.00 91.31 217 ARG A N 1
ATOM 1685 C CA . ARG A 1 217 ? 12.280 2.602 -55.853 1.00 91.31 217 ARG A CA 1
ATOM 1686 C C . ARG A 1 217 ? 12.895 2.762 -54.461 1.00 91.31 217 ARG A C 1
ATOM 1688 O O . ARG A 1 217 ? 13.586 1.855 -53.993 1.00 91.31 217 ARG A O 1
ATOM 1695 N N . VAL A 1 218 ? 12.644 3.888 -53.789 1.00 91.00 218 VAL A N 1
ATOM 1696 C CA . VAL A 1 218 ? 13.133 4.144 -52.422 1.00 91.00 218 VAL A CA 1
ATOM 1697 C C . VAL A 1 218 ? 12.509 3.167 -51.423 1.00 91.00 218 VAL A C 1
ATOM 1699 O O . VAL A 1 218 ? 13.229 2.584 -50.611 1.00 91.00 218 VAL A O 1
ATOM 1702 N N . VAL A 1 219 ? 11.198 2.928 -51.503 1.00 89.75 219 VAL A N 1
ATOM 1703 C CA . VAL A 1 219 ? 10.488 1.962 -50.650 1.00 89.75 219 VAL A CA 1
ATOM 1704 C C . VAL A 1 219 ? 10.994 0.540 -50.895 1.00 89.75 219 VAL A C 1
ATOM 1706 O O . VAL A 1 219 ? 11.303 -0.175 -49.939 1.00 89.75 219 VAL A O 1
ATOM 1709 N N . ALA A 1 220 ? 11.169 0.138 -52.156 1.00 89.00 220 ALA A N 1
ATOM 1710 C CA . ALA A 1 220 ? 11.718 -1.172 -52.504 1.00 89.00 220 ALA A CA 1
ATOM 1711 C C . ALA A 1 220 ? 13.145 -1.368 -51.958 1.00 89.00 220 ALA A C 1
ATOM 1713 O O . ALA A 1 220 ? 13.472 -2.422 -51.405 1.00 89.00 220 ALA A O 1
ATOM 1714 N N . MET A 1 221 ? 13.994 -0.341 -52.058 1.00 90.81 221 MET A N 1
ATOM 1715 C CA . MET A 1 221 ? 15.337 -0.354 -51.476 1.00 90.81 221 MET A CA 1
ATOM 1716 C C . 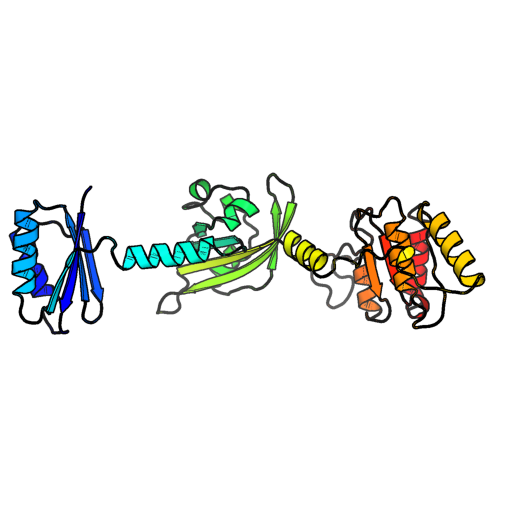MET A 1 221 ? 15.287 -0.471 -49.946 1.00 90.81 221 MET A C 1
ATOM 1718 O O . MET A 1 221 ? 16.001 -1.296 -49.374 1.00 90.81 221 MET A O 1
ATOM 1722 N N . ALA A 1 222 ? 14.425 0.299 -49.281 1.00 90.31 222 ALA A N 1
ATOM 1723 C CA . ALA A 1 222 ? 14.282 0.275 -47.829 1.00 90.31 222 ALA A CA 1
ATOM 1724 C C . ALA A 1 222 ? 13.809 -1.098 -47.311 1.00 90.31 222 ALA A C 1
ATOM 1726 O O . ALA A 1 222 ? 14.393 -1.611 -46.355 1.00 90.31 222 ALA A O 1
ATOM 1727 N N . LYS A 1 223 ? 12.845 -1.744 -47.988 1.00 89.81 223 LYS A N 1
ATOM 1728 C CA . LYS A 1 223 ? 12.401 -3.120 -47.682 1.00 89.81 223 LYS A CA 1
ATOM 1729 C C . LYS A 1 223 ? 13.548 -4.133 -47.768 1.00 89.81 223 LYS A C 1
ATOM 1731 O O . LYS A 1 223 ? 13.674 -5.005 -46.911 1.00 89.81 223 LYS A O 1
ATOM 1736 N N . ARG A 1 224 ? 14.422 -4.013 -48.776 1.00 88.62 224 ARG A N 1
ATOM 1737 C CA . ARG A 1 224 ? 15.591 -4.901 -48.926 1.00 88.62 224 ARG A CA 1
ATOM 1738 C C . ARG A 1 224 ? 16.601 -4.715 -47.798 1.00 88.62 224 ARG A C 1
ATOM 1740 O O . ARG A 1 224 ? 17.098 -5.701 -47.262 1.00 88.62 224 ARG A O 1
ATOM 1747 N N . VAL A 1 225 ? 16.895 -3.468 -47.433 1.00 89.19 225 VAL A N 1
ATOM 1748 C CA . VAL A 1 225 ? 17.872 -3.155 -46.381 1.00 89.19 225 VAL A CA 1
ATOM 1749 C C . VAL A 1 225 ? 17.354 -3.546 -44.993 1.00 89.19 225 VAL A C 1
ATOM 1751 O O . VAL A 1 225 ? 18.143 -4.025 -44.180 1.00 89.19 225 VAL A O 1
ATOM 1754 N N . ALA A 1 226 ? 16.045 -3.425 -44.742 1.00 87.12 226 ALA A N 1
ATOM 1755 C CA 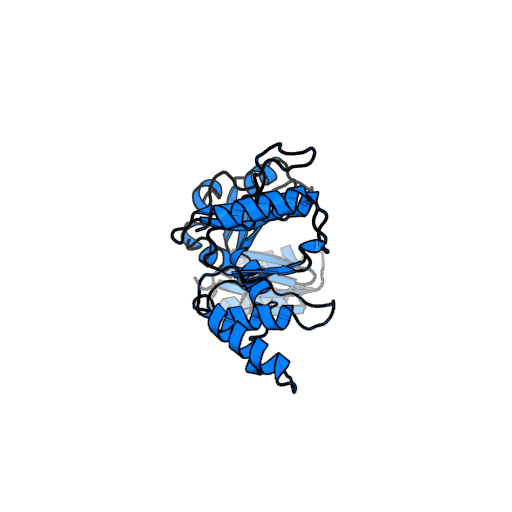. ALA A 1 226 ? 15.406 -3.783 -43.471 1.00 87.12 226 ALA A CA 1
ATOM 1756 C C . ALA A 1 226 ? 15.642 -5.241 -43.042 1.00 87.12 226 ALA A C 1
ATOM 1758 O O . ALA A 1 226 ? 15.696 -5.539 -41.851 1.00 87.12 226 ALA A O 1
ATOM 1759 N N . ARG A 1 227 ? 15.832 -6.151 -44.003 1.00 84.50 227 ARG A N 1
ATOM 1760 C CA . ARG A 1 227 ? 16.113 -7.573 -43.747 1.00 84.50 227 ARG A CA 1
ATOM 1761 C C . ARG A 1 227 ? 17.574 -7.861 -43.392 1.00 84.50 227 ARG A C 1
ATOM 1763 O O . ARG A 1 227 ? 17.908 -9.006 -43.109 1.00 84.50 227 ARG A O 1
ATOM 1770 N N . SER A 1 228 ? 18.438 -6.848 -43.421 1.00 83.81 228 SER A N 1
ATOM 1771 C CA . SER A 1 228 ? 19.852 -6.950 -43.057 1.00 83.81 228 SER A CA 1
ATOM 1772 C C . SER A 1 228 ? 20.133 -6.305 -41.697 1.00 83.81 228 SER A C 1
ATOM 1774 O O . SER A 1 228 ? 19.355 -5.486 -41.216 1.00 83.81 228 SER A O 1
ATOM 1776 N N . ASP A 1 229 ? 21.290 -6.613 -41.113 1.00 78.12 229 ASP A N 1
ATOM 1777 C CA . ASP A 1 229 ? 21.786 -5.961 -39.893 1.00 78.12 229 ASP A CA 1
ATOM 1778 C C . ASP A 1 229 ? 22.615 -4.686 -40.179 1.00 78.12 229 ASP A C 1
ATOM 1780 O O . ASP A 1 229 ? 23.341 -4.199 -39.313 1.00 78.12 229 ASP A O 1
ATOM 1784 N N . SER A 1 230 ? 22.527 -4.134 -41.396 1.00 79.75 230 SER A N 1
ATOM 1785 C CA . SER A 1 230 ? 23.305 -2.958 -41.807 1.00 79.75 230 SER A CA 1
ATOM 1786 C C . SER A 1 230 ? 22.787 -1.659 -41.183 1.00 79.75 230 SER A C 1
ATOM 1788 O O . SER A 1 230 ? 21.582 -1.438 -41.075 1.00 79.75 230 SER A O 1
ATOM 1790 N N . THR A 1 231 ? 23.698 -0.736 -40.863 1.00 79.44 231 THR A N 1
ATOM 1791 C CA . THR A 1 231 ? 23.339 0.631 -40.459 1.00 79.44 231 THR A CA 1
ATOM 1792 C C . THR A 1 231 ? 22.708 1.394 -41.625 1.00 79.44 231 THR A C 1
ATOM 1794 O O . THR A 1 231 ? 23.298 1.488 -42.702 1.00 79.44 231 THR A O 1
ATOM 1797 N N . VAL A 1 232 ? 21.534 1.992 -41.399 1.00 83.19 232 VAL A N 1
ATOM 1798 C CA . VAL A 1 232 ? 20.782 2.731 -42.425 1.00 83.19 232 VAL A CA 1
ATOM 1799 C C . VAL A 1 232 ? 20.825 4.230 -42.159 1.00 83.19 232 VAL A C 1
ATOM 1801 O O . VAL A 1 232 ? 20.491 4.687 -41.069 1.00 83.19 232 VAL A O 1
ATOM 1804 N N . MET A 1 233 ? 21.189 5.014 -43.176 1.00 83.75 233 MET A N 1
ATOM 1805 C CA . MET A 1 233 ? 21.144 6.476 -43.126 1.00 83.75 233 MET A CA 1
ATOM 1806 C C . MET A 1 233 ? 20.032 6.994 -44.039 1.00 83.75 233 MET A C 1
ATOM 1808 O O . MET A 1 233 ? 20.120 6.882 -45.259 1.00 83.75 233 MET A O 1
ATOM 1812 N N . ILE A 1 234 ? 19.009 7.607 -43.443 1.00 85.69 234 ILE A N 1
ATOM 1813 C CA . ILE A 1 234 ? 17.879 8.194 -44.170 1.00 85.69 234 ILE A CA 1
ATOM 1814 C C . ILE A 1 234 ? 18.144 9.689 -44.365 1.00 85.69 234 ILE A C 1
ATOM 1816 O O . ILE A 1 234 ? 18.252 10.443 -43.395 1.00 85.69 234 ILE A O 1
ATOM 1820 N N . ARG A 1 235 ? 18.249 10.128 -45.622 1.00 83.62 235 ARG A N 1
ATOM 1821 C CA . ARG A 1 235 ? 18.481 11.533 -45.992 1.00 83.62 235 ARG A CA 1
ATOM 1822 C C . ARG A 1 235 ? 17.242 12.133 -46.648 1.00 83.62 235 ARG A C 1
ATOM 1824 O O . ARG A 1 235 ? 16.489 11.433 -47.308 1.00 83.62 235 ARG A O 1
ATOM 1831 N N . GLY A 1 236 ? 17.049 13.433 -46.450 1.00 83.88 236 GLY A N 1
ATOM 1832 C CA . GLY A 1 236 ? 15.929 14.196 -47.003 1.00 83.88 236 GLY A CA 1
ATOM 1833 C C . GLY A 1 236 ? 15.689 15.481 -46.215 1.00 83.88 236 GLY A C 1
ATOM 1834 O O . GLY A 1 236 ? 16.125 15.597 -45.064 1.00 83.88 236 GLY A O 1
ATOM 1835 N N . GLU A 1 237 ? 14.968 16.431 -46.800 1.00 82.38 237 GLU A N 1
ATOM 1836 C CA . GLU A 1 237 ? 14.642 17.731 -46.194 1.00 82.38 237 GLU A CA 1
ATOM 1837 C C . GLU A 1 237 ? 13.745 17.600 -44.956 1.00 82.38 237 GLU A C 1
ATOM 1839 O O . GLU A 1 237 ? 13.132 16.555 -44.723 1.00 82.38 237 GLU A O 1
ATOM 1844 N N . SER A 1 238 ? 13.680 18.622 -44.101 1.00 75.19 238 SER A N 1
ATOM 1845 C CA . SER A 1 238 ? 12.803 18.591 -42.919 1.00 75.19 238 SER A CA 1
ATOM 1846 C C . SER A 1 238 ? 11.339 18.358 -43.325 1.00 75.19 238 SER A C 1
ATOM 1848 O O . SER A 1 238 ? 10.898 18.868 -44.343 1.00 75.19 238 SER A O 1
ATOM 1850 N N . GLY A 1 239 ? 10.590 17.558 -42.559 1.00 76.81 239 GLY A N 1
ATOM 1851 C CA . GLY A 1 239 ? 9.174 17.273 -42.850 1.00 76.81 239 GLY A CA 1
ATOM 1852 C C . GLY A 1 239 ? 8.888 16.184 -43.899 1.00 76.81 239 GLY A C 1
ATOM 1853 O O . GLY A 1 239 ? 7.744 15.785 -44.044 1.00 76.81 239 GLY A O 1
ATOM 1854 N N . THR A 1 240 ? 9.899 15.612 -44.561 1.00 82.88 240 THR A N 1
ATOM 1855 C CA . THR A 1 240 ? 9.735 14.567 -45.609 1.00 82.88 240 THR A CA 1
ATOM 1856 C C . THR A 1 240 ? 9.368 13.159 -45.102 1.00 82.88 240 THR A C 1
ATOM 1858 O O . THR A 1 240 ? 9.563 12.172 -45.804 1.00 82.88 240 THR A O 1
ATOM 1861 N N . GLY A 1 241 ? 8.891 13.015 -43.863 1.00 79.56 241 GLY A N 1
ATOM 1862 C CA . GLY A 1 241 ? 8.452 11.710 -43.344 1.00 79.56 241 GLY A CA 1
ATOM 1863 C C . GLY A 1 241 ? 9.567 10.691 -43.049 1.00 79.56 241 GLY A C 1
ATOM 1864 O O . GLY A 1 241 ? 9.286 9.504 -42.918 1.00 79.56 241 GLY A O 1
ATOM 1865 N N . LYS A 1 242 ? 10.832 11.114 -42.888 1.00 86.56 242 LYS A N 1
ATOM 1866 C CA . LYS A 1 242 ? 11.975 10.214 -42.582 1.00 86.56 242 LYS A CA 1
ATOM 1867 C C . LYS A 1 242 ? 11.757 9.302 -41.368 1.00 86.56 242 LYS A C 1
ATOM 1869 O O . LYS A 1 242 ? 12.286 8.196 -41.328 1.00 86.56 242 LYS A O 1
ATOM 1874 N N . GLU A 1 243 ? 11.004 9.771 -40.377 1.00 81.38 243 GLU A N 1
ATOM 1875 C CA . GLU A 1 243 ? 10.666 8.974 -39.196 1.00 81.38 243 GLU A CA 1
ATOM 1876 C C . GLU A 1 243 ? 9.722 7.810 -39.530 1.00 81.38 243 GLU A C 1
ATOM 1878 O O . GLU A 1 243 ? 9.904 6.715 -38.999 1.00 81.38 243 GLU A O 1
ATOM 1883 N N . LEU A 1 244 ? 8.777 8.006 -40.459 1.00 83.81 244 LEU A N 1
ATOM 1884 C CA . LEU A 1 244 ? 7.888 6.943 -40.939 1.00 83.81 244 LEU A CA 1
ATOM 1885 C C . LEU A 1 244 ? 8.700 5.826 -41.600 1.00 83.81 244 LEU A C 1
ATOM 1887 O O . LEU A 1 244 ? 8.504 4.655 -41.291 1.00 83.81 244 LEU A O 1
ATOM 1891 N N . PHE A 1 245 ? 9.692 6.190 -42.420 1.00 87.44 245 PHE A N 1
ATOM 1892 C CA . PHE A 1 245 ? 10.613 5.227 -43.027 1.00 87.44 245 PHE A CA 1
ATOM 1893 C C . PHE A 1 245 ? 11.422 4.445 -41.988 1.00 87.44 245 PHE A C 1
ATOM 1895 O O . PHE A 1 245 ? 11.585 3.238 -42.128 1.00 87.44 245 PHE A O 1
ATOM 1902 N N . ALA A 1 246 ? 11.917 5.093 -40.934 1.00 86.06 246 ALA A N 1
ATOM 1903 C CA . ALA A 1 246 ? 12.670 4.401 -39.890 1.00 86.06 246 ALA A CA 1
ATOM 1904 C C . ALA A 1 246 ? 11.820 3.382 -39.123 1.00 86.06 246 ALA A C 1
ATOM 1906 O O . ALA A 1 246 ? 12.284 2.277 -38.832 1.00 86.06 246 ALA A O 1
ATOM 1907 N N . ARG A 1 247 ? 10.567 3.744 -38.831 1.00 84.25 247 ARG A N 1
ATOM 1908 C CA . ARG A 1 247 ? 9.596 2.860 -38.178 1.00 84.25 247 ARG A CA 1
ATOM 1909 C C . ARG A 1 247 ? 9.214 1.686 -39.090 1.00 84.25 247 ARG A C 1
ATOM 1911 O O . ARG A 1 247 ? 9.279 0.544 -38.641 1.00 84.25 247 ARG A O 1
ATOM 1918 N N . ALA A 1 248 ? 8.963 1.943 -40.375 1.00 87.12 248 ALA A N 1
ATOM 1919 C CA . ALA A 1 248 ? 8.675 0.910 -41.372 1.00 87.12 248 ALA A CA 1
ATOM 1920 C C . ALA A 1 248 ? 9.843 -0.069 -41.578 1.00 87.12 248 ALA A C 1
ATOM 1922 O O . ALA A 1 248 ? 9.641 -1.282 -41.605 1.00 87.12 248 ALA A O 1
ATOM 1923 N N . ILE A 1 249 ? 11.082 0.434 -41.635 1.00 89.25 249 ILE A N 1
ATOM 1924 C CA . ILE A 1 249 ? 12.293 -0.400 -41.697 1.00 89.25 249 ILE A CA 1
ATOM 1925 C C . ILE A 1 249 ? 12.393 -1.299 -40.460 1.00 89.25 249 ILE A C 1
ATOM 1927 O O . ILE A 1 249 ? 12.712 -2.478 -40.579 1.00 89.25 249 ILE A O 1
ATOM 1931 N N . HIS A 1 250 ? 12.107 -0.770 -39.270 1.00 86.25 250 HIS A N 1
ATOM 1932 C CA . HIS A 1 250 ? 12.135 -1.565 -38.049 1.00 86.25 250 HIS A CA 1
ATOM 1933 C C . HIS A 1 250 ? 11.075 -2.679 -38.049 1.00 86.25 250 HIS A C 1
ATOM 1935 O O . HIS A 1 250 ? 11.408 -3.820 -37.715 1.00 86.25 250 HIS A O 1
ATOM 1941 N N . MET A 1 251 ? 9.844 -2.378 -38.473 1.00 84.38 251 MET A N 1
ATOM 1942 C CA . MET A 1 251 ? 8.740 -3.346 -38.558 1.00 84.38 251 MET A CA 1
ATOM 1943 C C . MET A 1 251 ? 8.982 -4.462 -39.588 1.00 84.38 251 MET A C 1
ATOM 1945 O O . MET A 1 251 ? 8.593 -5.604 -39.349 1.00 84.38 251 MET A O 1
ATOM 1949 N N . GLU A 1 252 ? 9.675 -4.168 -40.692 1.00 86.50 252 GLU A N 1
ATOM 1950 C CA . GLU A 1 252 ? 10.059 -5.157 -41.717 1.00 86.50 252 GLU A CA 1
ATOM 1951 C C . GLU A 1 252 ? 11.322 -5.964 -41.328 1.00 86.50 252 GLU A C 1
ATOM 1953 O O . GLU A 1 252 ? 11.657 -6.965 -41.964 1.00 86.50 252 GLU A O 1
ATOM 1958 N N . SER A 1 253 ? 12.040 -5.560 -40.274 1.00 85.94 253 SER A N 1
ATOM 1959 C CA . SER A 1 253 ? 13.292 -6.205 -39.857 1.00 85.94 253 SER A CA 1
ATOM 1960 C C . SER A 1 253 ? 13.093 -7.451 -38.986 1.00 85.94 253 SER A C 1
ATOM 1962 O O . SER A 1 253 ? 12.079 -7.628 -38.307 1.00 85.94 253 SER A O 1
ATOM 1964 N N . LEU A 1 254 ? 14.145 -8.273 -38.865 1.00 81.06 254 LEU A N 1
ATOM 1965 C CA . LEU A 1 254 ? 14.206 -9.383 -37.894 1.00 81.06 254 LEU A CA 1
ATOM 1966 C C . LEU A 1 254 ? 14.148 -8.910 -36.426 1.00 81.06 254 LEU A C 1
ATOM 1968 O O . LEU A 1 254 ? 14.023 -9.718 -35.504 1.00 81.06 254 LEU A O 1
ATOM 1972 N N . ARG A 1 255 ? 14.256 -7.597 -36.190 1.00 78.81 255 ARG A N 1
ATOM 1973 C CA . ARG A 1 255 ? 14.223 -6.964 -34.868 1.00 78.81 255 ARG A CA 1
ATOM 1974 C C . ARG A 1 255 ? 12.868 -6.324 -34.552 1.00 78.81 255 ARG A C 1
ATOM 1976 O O . ARG A 1 255 ? 12.779 -5.685 -33.515 1.00 78.81 255 ARG A O 1
ATOM 1983 N N . LYS A 1 256 ? 11.826 -6.528 -35.367 1.00 77.25 256 LYS A N 1
ATOM 1984 C CA . LYS A 1 256 ? 10.484 -5.931 -35.193 1.00 77.25 256 LYS A CA 1
ATOM 1985 C C . LYS A 1 256 ? 9.832 -6.132 -33.818 1.00 77.25 256 LYS A C 1
ATOM 1987 O O . LYS A 1 256 ? 9.057 -5.299 -33.376 1.00 77.25 256 LYS A O 1
ATOM 1992 N N . ASN A 1 257 ? 10.157 -7.233 -33.134 1.00 66.38 257 ASN A N 1
ATOM 1993 C CA . ASN A 1 257 ? 9.636 -7.551 -31.796 1.00 66.38 257 ASN A CA 1
ATOM 1994 C C . ASN A 1 257 ? 10.509 -6.982 -30.664 1.00 66.38 257 ASN A C 1
ATOM 1996 O O . ASN A 1 257 ? 10.332 -7.338 -29.501 1.00 66.38 257 ASN A O 1
ATOM 2000 N N . LYS A 1 258 ? 11.517 -6.175 -30.995 1.00 71.06 258 LYS A N 1
ATOM 2001 C CA . LYS A 1 258 ? 12.458 -5.592 -30.041 1.00 71.06 258 LYS A CA 1
ATOM 2002 C C . LYS A 1 258 ? 12.236 -4.080 -29.960 1.00 71.06 258 LYS A C 1
ATOM 2004 O O . LYS A 1 258 ? 11.681 -3.511 -30.889 1.00 71.06 258 LYS A O 1
ATOM 2009 N N . PRO A 1 259 ? 12.703 -3.415 -28.893 1.00 64.06 259 PRO A N 1
ATOM 2010 C CA . PRO A 1 259 ? 12.573 -1.971 -28.741 1.00 64.06 259 PRO A CA 1
ATOM 2011 C C . PRO A 1 259 ? 13.012 -1.147 -29.956 1.00 64.06 259 PRO A C 1
ATOM 2013 O O . PRO A 1 259 ? 14.115 -1.349 -30.474 1.00 64.06 259 PRO A O 1
ATOM 2016 N N . PHE A 1 260 ? 12.177 -0.174 -30.330 1.00 71.38 260 PHE A N 1
ATOM 2017 C CA . PHE A 1 260 ? 12.530 0.940 -31.207 1.00 71.38 260 PHE A CA 1
ATOM 2018 C C . PHE A 1 260 ? 12.668 2.207 -30.370 1.00 71.38 260 PHE A C 1
ATOM 2020 O O . PHE A 1 260 ? 11.687 2.671 -29.791 1.00 71.38 260 PHE A O 1
ATOM 2027 N N . VAL A 1 261 ? 13.872 2.772 -30.310 1.00 70.00 261 VAL A N 1
ATOM 2028 C CA . VAL A 1 261 ? 14.141 3.978 -29.516 1.00 70.00 261 VAL A CA 1
ATOM 2029 C C . VAL A 1 261 ? 14.437 5.141 -30.464 1.00 70.00 261 VAL A C 1
ATOM 2031 O O . VAL A 1 261 ? 15.541 5.202 -31.016 1.00 70.00 261 VAL A O 1
ATOM 2034 N N . PRO A 1 262 ? 13.472 6.051 -30.702 1.00 68.44 262 PRO A N 1
ATOM 2035 C CA . PRO A 1 262 ? 13.729 7.275 -31.444 1.00 68.44 262 PRO A CA 1
ATOM 2036 C C . PRO A 1 262 ? 14.447 8.280 -30.541 1.00 68.44 262 PRO A C 1
ATOM 2038 O O . PRO A 1 262 ? 13.978 8.598 -29.450 1.00 68.44 262 PRO A O 1
ATOM 2041 N N . LEU A 1 263 ? 15.572 8.815 -31.006 1.00 66.25 263 LEU A N 1
ATOM 2042 C CA . LEU A 1 263 ? 16.325 9.848 -30.307 1.00 66.25 263 LEU A CA 1
ATOM 2043 C C . LEU A 1 263 ? 16.513 11.048 -31.234 1.00 66.25 263 LEU A C 1
ATOM 2045 O O . LEU A 1 263 ? 17.126 10.969 -32.304 1.00 66.25 263 LEU A O 1
ATOM 2049 N N . ASN A 1 264 ? 15.949 12.178 -30.811 1.00 66.88 264 ASN A N 1
ATOM 2050 C CA . ASN A 1 264 ? 16.032 13.429 -31.543 1.00 66.88 264 ASN A CA 1
ATOM 2051 C C . ASN A 1 264 ? 17.213 14.257 -31.048 1.00 66.88 264 ASN A C 1
ATOM 2053 O O . ASN A 1 264 ? 17.124 14.950 -30.037 1.00 66.88 264 ASN A O 1
ATOM 2057 N N . CYS A 1 265 ? 18.310 14.217 -31.799 1.00 58.91 265 CYS A N 1
ATOM 2058 C CA . CYS A 1 265 ? 19.550 14.870 -31.410 1.00 58.91 265 CYS A CA 1
ATOM 2059 C C . CYS A 1 265 ? 19.472 16.404 -31.376 1.00 58.91 265 CYS A C 1
ATOM 2061 O O . CYS A 1 265 ? 20.361 17.034 -30.826 1.00 58.91 265 CYS A O 1
ATOM 2063 N N . ALA A 1 266 ? 18.428 17.017 -31.946 1.00 57.75 266 ALA A N 1
ATOM 2064 C CA . ALA A 1 266 ? 18.236 18.467 -31.884 1.00 57.75 266 ALA A CA 1
ATOM 2065 C C . ALA A 1 266 ? 17.443 18.934 -30.651 1.00 57.75 266 ALA A C 1
ATOM 2067 O O . ALA A 1 266 ? 17.313 20.136 -30.447 1.00 57.75 266 ALA A O 1
ATOM 2068 N N . ALA A 1 267 ? 16.862 18.011 -29.878 1.00 57.12 267 ALA A N 1
ATOM 2069 C CA . ALA A 1 267 ? 16.062 18.330 -28.694 1.00 57.12 267 ALA A CA 1
ATOM 2070 C C . ALA A 1 267 ? 16.870 18.264 -27.385 1.00 57.12 267 ALA A C 1
ATOM 2072 O O . ALA A 1 267 ? 16.346 18.617 -26.332 1.00 57.12 267 ALA A O 1
ATOM 2073 N N . LEU A 1 268 ? 18.126 17.806 -27.442 1.00 54.34 268 LEU A N 1
ATOM 2074 C CA . LEU A 1 268 ? 18.993 17.618 -26.281 1.00 54.34 268 LEU A CA 1
ATOM 2075 C C . LEU A 1 268 ? 20.251 18.496 -26.404 1.00 54.34 268 LEU A C 1
ATOM 2077 O O . LEU A 1 268 ? 20.845 18.529 -27.481 1.00 54.34 268 LEU A O 1
ATOM 2081 N N . PRO A 1 269 ? 20.683 19.181 -25.326 1.00 56.75 269 PRO A N 1
ATOM 2082 C CA . PRO A 1 269 ? 21.979 19.859 -25.281 1.00 56.75 269 PRO A CA 1
ATOM 2083 C C . PRO A 1 269 ? 23.137 18.872 -25.491 1.00 56.75 269 PRO A C 1
ATOM 2085 O O . PRO A 1 269 ? 23.082 17.753 -24.978 1.00 56.75 269 PRO A O 1
ATOM 2088 N N . ASP A 1 270 ? 24.205 19.286 -26.181 1.00 58.94 270 ASP A N 1
ATOM 2089 C CA . ASP A 1 270 ? 25.330 18.407 -26.557 1.00 58.94 270 ASP A CA 1
ATOM 2090 C C . ASP A 1 270 ? 25.960 17.665 -25.356 1.00 58.94 270 ASP A C 1
ATOM 2092 O O . ASP A 1 270 ? 26.287 16.482 -25.459 1.00 58.94 270 ASP A O 1
ATOM 2096 N N . SER A 1 271 ? 26.062 18.320 -24.193 1.00 58.19 271 SER A N 1
ATOM 2097 C CA . SER A 1 271 ? 26.606 17.738 -22.952 1.00 58.19 271 SER A CA 1
ATOM 2098 C C . SER A 1 271 ? 25.735 16.622 -22.355 1.00 58.19 271 SER A C 1
ATOM 2100 O O . SER A 1 271 ? 26.242 15.657 -21.776 1.00 58.19 271 SER A O 1
ATOM 2102 N N . LEU A 1 272 ? 24.414 16.724 -22.514 1.00 56.19 272 LEU A N 1
ATOM 2103 C CA . LEU A 1 272 ? 23.457 15.699 -22.095 1.00 56.19 272 LEU A CA 1
ATOM 2104 C C . LEU A 1 272 ? 23.365 14.572 -23.127 1.00 56.19 272 LEU A C 1
ATOM 2106 O O . LEU A 1 272 ? 23.176 13.416 -22.773 1.00 56.19 272 LEU A O 1
ATOM 2110 N N . LEU A 1 273 ? 23.549 14.887 -24.408 1.00 61.16 273 LEU A N 1
ATOM 2111 C CA . LEU A 1 273 ? 23.492 13.901 -25.479 1.00 61.16 273 LEU A CA 1
ATOM 2112 C C . LEU A 1 273 ? 24.631 12.873 -25.369 1.00 61.16 273 LEU A C 1
ATOM 2114 O O . LEU A 1 273 ? 24.392 11.680 -25.527 1.00 61.16 273 LEU A O 1
ATOM 2118 N N . GLU A 1 274 ? 25.852 13.299 -25.046 1.00 61.53 274 GLU A N 1
ATOM 2119 C CA . GLU A 1 274 ? 26.985 12.381 -24.864 1.00 61.53 274 GLU A CA 1
ATOM 2120 C C . GLU A 1 274 ? 26.815 11.476 -23.631 1.00 61.53 274 GLU A C 1
ATOM 2122 O O . GLU A 1 274 ? 27.013 10.261 -23.720 1.00 61.53 274 GLU A O 1
ATOM 2127 N N . SER A 1 275 ? 26.360 12.048 -22.512 1.00 62.28 275 SER A N 1
ATOM 2128 C CA . SER A 1 275 ? 26.116 11.318 -21.261 1.00 62.28 275 SER A CA 1
ATOM 2129 C C . SER A 1 275 ? 24.935 10.342 -21.350 1.00 62.28 275 SER A C 1
ATOM 2131 O O . SER A 1 275 ? 25.003 9.258 -20.770 1.00 62.28 275 SER A O 1
ATOM 2133 N N . GLU A 1 276 ? 23.891 10.666 -22.116 1.00 59.34 276 GLU A N 1
ATOM 2134 C CA . GLU A 1 276 ? 22.763 9.765 -22.390 1.00 59.34 276 GLU A CA 1
ATOM 2135 C C . GLU A 1 276 ? 23.097 8.679 -23.422 1.00 59.34 276 GLU A C 1
ATOM 2137 O O . GLU A 1 276 ? 22.570 7.571 -23.337 1.00 59.34 276 GLU A O 1
ATOM 2142 N N . LEU A 1 277 ? 23.975 8.947 -24.397 1.00 60.25 277 LEU A N 1
ATOM 2143 C CA . LEU A 1 277 ? 24.345 7.977 -25.435 1.00 60.25 277 LEU A CA 1
ATOM 2144 C C . LEU A 1 277 ? 25.370 6.955 -24.938 1.00 60.25 277 LEU A C 1
ATOM 2146 O O . LEU A 1 277 ? 25.134 5.751 -25.044 1.00 60.25 277 LEU A O 1
ATOM 2150 N N . PHE A 1 278 ? 26.492 7.425 -24.398 1.00 60.84 278 PHE A N 1
ATOM 2151 C CA . PHE A 1 278 ? 27.649 6.587 -24.063 1.00 60.84 278 PHE A CA 1
ATOM 2152 C C . PHE A 1 278 ? 27.749 6.275 -22.572 1.00 60.84 278 PHE A C 1
ATOM 2154 O O . PHE A 1 278 ? 28.478 5.361 -22.181 1.00 60.84 278 PHE A O 1
ATOM 2161 N N . GLY A 1 279 ? 26.981 6.993 -21.753 1.00 57.62 279 GLY A N 1
ATOM 2162 C CA . GLY A 1 279 ? 27.110 6.931 -20.311 1.00 57.62 279 GLY A CA 1
ATOM 2163 C C . GLY A 1 279 ? 28.250 7.809 -19.813 1.00 57.62 279 GLY A C 1
ATOM 2164 O O . GLY A 1 279 ? 28.975 8.432 -20.586 1.00 57.62 279 GLY A O 1
ATOM 2165 N N . TYR A 1 280 ? 28.414 7.866 -18.499 1.00 57.66 280 TYR A N 1
ATOM 2166 C CA . TYR A 1 280 ? 29.519 8.573 -17.864 1.00 57.66 280 TYR A CA 1
ATOM 2167 C C . TYR A 1 280 ? 29.964 7.830 -16.604 1.00 57.66 280 TYR A C 1
ATOM 2169 O O . TYR A 1 280 ? 29.154 7.218 -15.904 1.00 57.66 280 TYR A O 1
ATOM 2177 N N . ALA A 1 281 ? 31.265 7.885 -16.320 1.00 48.50 281 ALA A N 1
ATOM 2178 C CA . ALA A 1 281 ? 31.831 7.416 -15.061 1.00 48.50 281 ALA A CA 1
ATOM 2179 C C . ALA A 1 281 ? 31.626 8.466 -13.956 1.00 48.50 281 ALA A C 1
ATOM 2181 O O . ALA A 1 281 ? 31.494 9.660 -14.240 1.00 48.50 281 ALA A O 1
ATOM 2182 N N . ASP A 1 282 ? 31.611 8.030 -12.695 1.00 44.88 282 ASP A N 1
ATOM 2183 C CA . ASP A 1 282 ? 31.511 8.937 -11.547 1.00 44.88 282 ASP A CA 1
ATOM 2184 C C . ASP A 1 282 ? 32.573 10.046 -11.629 1.00 44.88 282 ASP A C 1
ATOM 2186 O O . ASP A 1 282 ? 33.761 9.775 -11.791 1.00 44.88 282 ASP A O 1
ATOM 2190 N N . GLY A 1 283 ? 32.136 11.306 -11.524 1.00 51.84 283 GLY A N 1
ATOM 2191 C CA . GLY A 1 283 ? 33.026 12.473 -11.538 1.00 51.84 283 GLY A CA 1
ATOM 2192 C C . GLY A 1 283 ? 33.425 13.004 -12.920 1.00 51.84 283 GLY A C 1
ATOM 2193 O O . GLY A 1 283 ? 34.285 13.876 -12.988 1.00 51.84 283 GLY A O 1
ATOM 2194 N N . ALA A 1 284 ? 32.802 12.543 -14.012 1.00 48.47 284 ALA A N 1
ATOM 2195 C CA . ALA A 1 284 ? 33.145 12.987 -15.370 1.00 48.47 284 ALA A CA 1
ATOM 2196 C C . ALA A 1 284 ? 32.934 14.497 -15.639 1.00 48.47 284 ALA A C 1
ATOM 2198 O O . ALA A 1 284 ? 33.594 15.052 -16.514 1.00 48.47 284 ALA A O 1
ATOM 2199 N N . PHE A 1 285 ? 32.037 15.175 -14.908 1.00 51.75 285 PHE A N 1
ATOM 2200 C CA . PHE A 1 285 ? 31.853 16.633 -14.969 1.00 51.75 285 PHE A CA 1
ATOM 2201 C C . PHE A 1 285 ? 31.255 17.193 -13.666 1.00 51.75 285 PHE A C 1
ATOM 2203 O O . PHE A 1 285 ? 30.674 16.463 -12.856 1.00 51.75 285 PHE A O 1
ATOM 2210 N N . THR A 1 286 ? 31.372 18.509 -13.460 1.00 38.91 286 THR A N 1
ATOM 2211 C CA . THR A 1 286 ? 30.815 19.228 -12.304 1.00 38.91 286 THR A CA 1
ATOM 2212 C C . THR A 1 286 ? 29.281 19.200 -12.344 1.00 38.91 286 THR A C 1
ATOM 2214 O O . THR A 1 286 ? 28.645 19.924 -13.102 1.00 38.91 286 THR A O 1
ATOM 2217 N N . GLY A 1 287 ? 28.671 18.313 -11.550 1.00 43.91 287 GLY A N 1
ATOM 2218 C CA . GLY A 1 287 ? 27.219 18.073 -11.534 1.00 43.91 287 GLY A CA 1
ATOM 2219 C C . GLY A 1 287 ? 26.804 16.629 -11.838 1.00 43.91 287 GLY A C 1
ATOM 2220 O O . GLY A 1 287 ? 25.631 16.292 -11.676 1.00 43.91 287 GLY A O 1
ATOM 2221 N N . ALA A 1 288 ? 27.744 15.754 -12.211 1.00 38.19 288 ALA A N 1
ATOM 2222 C CA . ALA A 1 288 ? 27.490 14.320 -12.299 1.00 38.19 288 ALA A CA 1
ATOM 2223 C C . ALA A 1 288 ? 27.105 13.775 -10.907 1.00 38.19 288 ALA A C 1
ATOM 2225 O O . ALA A 1 288 ? 27.904 13.813 -9.967 1.00 38.19 288 ALA A O 1
ATOM 2226 N N . LYS A 1 289 ? 25.866 13.283 -10.746 1.00 44.53 289 LYS A N 1
ATOM 2227 C CA . LYS A 1 289 ? 25.471 12.522 -9.543 1.00 44.53 289 LYS A CA 1
ATOM 2228 C C . LYS A 1 289 ? 26.426 11.325 -9.389 1.00 44.53 289 LYS A C 1
ATOM 2230 O O . LYS A 1 289 ? 26.847 10.784 -10.406 1.00 44.53 289 LYS A O 1
ATOM 2235 N N . LYS A 1 290 ? 26.716 10.901 -8.143 1.00 42.66 290 LYS A N 1
ATOM 2236 C CA . LYS A 1 290 ? 27.555 9.730 -7.755 1.00 42.66 290 LYS A CA 1
ATOM 2237 C C . LYS A 1 290 ? 26.991 8.361 -8.208 1.00 42.66 290 LYS A C 1
ATOM 2239 O O . LYS A 1 290 ? 26.975 7.392 -7.453 1.00 42.66 290 LYS A O 1
ATOM 2244 N N . VAL A 1 291 ? 26.376 8.318 -9.382 1.00 40.50 291 VAL A N 1
ATOM 2245 C CA . VAL A 1 291 ? 25.849 7.119 -10.014 1.00 40.50 291 VAL A CA 1
ATOM 2246 C C . VAL A 1 291 ? 26.250 7.192 -11.482 1.00 40.50 291 VAL A C 1
ATOM 2248 O O . VAL A 1 291 ? 25.708 7.998 -12.242 1.00 40.50 291 VAL A O 1
ATOM 2251 N N . ALA A 1 292 ? 27.191 6.334 -11.869 1.00 46.03 292 ALA A N 1
ATOM 2252 C CA . ALA A 1 292 ? 27.581 6.123 -13.255 1.00 46.03 292 ALA A CA 1
ATOM 2253 C C . ALA A 1 292 ? 26.363 5.715 -14.107 1.00 46.03 292 ALA A C 1
ATOM 2255 O O . ALA A 1 292 ? 25.706 4.703 -13.831 1.00 46.03 292 ALA A O 1
ATOM 2256 N N . ASN A 1 293 ? 26.063 6.492 -15.150 1.00 50.12 293 ASN A N 1
ATOM 2257 C CA . ASN A 1 293 ? 25.063 6.129 -16.153 1.00 50.12 293 ASN A CA 1
ATOM 2258 C C . ASN A 1 293 ? 25.744 5.247 -17.206 1.00 50.12 293 ASN A C 1
ATOM 2260 O O . ASN A 1 293 ? 26.815 5.593 -17.693 1.00 50.12 293 ASN A O 1
ATOM 2264 N N . LYS A 1 294 ? 25.143 4.109 -17.567 1.00 46.66 294 LYS A N 1
ATOM 2265 C CA . LYS A 1 294 ? 25.692 3.225 -18.611 1.00 46.66 294 LYS A CA 1
ATOM 2266 C C . LYS A 1 294 ? 25.421 3.750 -20.029 1.00 46.66 294 LYS A C 1
ATOM 2268 O O . LYS A 1 294 ? 26.078 3.296 -20.958 1.00 46.66 294 LYS A O 1
ATOM 2273 N N . GLY A 1 295 ? 24.514 4.712 -20.198 1.00 52.09 295 GLY A N 1
ATOM 2274 C CA . GLY A 1 295 ? 24.128 5.238 -21.507 1.00 52.09 295 GLY A CA 1
ATOM 2275 C C . GLY A 1 295 ? 23.267 4.267 -22.318 1.00 52.09 295 GLY A C 1
ATOM 2276 O O . GLY A 1 295 ? 23.252 3.054 -22.090 1.00 52.09 295 GLY A O 1
ATOM 2277 N N . CYS A 1 296 ? 22.543 4.807 -23.295 1.00 53.59 296 CYS A N 1
ATOM 2278 C CA . CYS A 1 296 ? 21.629 4.083 -24.175 1.00 53.59 296 CYS A CA 1
ATOM 2279 C C . CYS A 1 296 ? 22.325 2.984 -24.995 1.00 53.59 296 CYS A C 1
ATOM 2281 O O . CYS A 1 296 ? 21.696 1.978 -25.318 1.00 53.59 296 CYS A O 1
ATOM 2283 N N . LEU A 1 297 ? 23.616 3.156 -25.304 1.00 54.06 297 LEU A N 1
ATOM 2284 C CA . LEU A 1 297 ? 24.403 2.254 -26.150 1.00 54.06 297 LEU A CA 1
ATOM 2285 C C . LEU A 1 297 ? 25.013 1.045 -25.417 1.00 54.06 297 LEU A C 1
ATOM 2287 O O . LEU A 1 297 ? 25.335 0.057 -26.075 1.00 54.06 297 LEU A O 1
ATOM 2291 N N . ASN A 1 298 ? 25.171 1.095 -24.086 1.00 47.66 298 ASN A N 1
ATOM 2292 C CA . ASN A 1 298 ? 25.692 -0.036 -23.292 1.00 47.66 298 ASN A CA 1
ATOM 2293 C C . ASN A 1 298 ? 24.595 -0.817 -22.556 1.00 47.66 298 ASN A C 1
ATOM 2295 O O . ASN A 1 298 ? 24.878 -1.784 -21.842 1.00 47.66 298 ASN A O 1
ATOM 2299 N N . LEU A 1 299 ? 23.334 -0.407 -22.697 1.00 42.38 299 LEU A N 1
ATOM 2300 C CA . LEU A 1 299 ? 22.215 -1.262 -22.325 1.00 42.38 299 LEU A CA 1
ATOM 2301 C C . LEU A 1 299 ? 22.226 -2.487 -23.256 1.00 42.38 299 LEU A C 1
ATOM 2303 O O . LEU A 1 299 ? 22.442 -2.323 -24.456 1.00 42.38 299 LEU A O 1
ATOM 2307 N N . PRO A 1 300 ? 21.984 -3.711 -22.752 1.00 38.38 300 PRO A N 1
ATOM 2308 C CA . PRO A 1 300 ? 21.927 -4.926 -23.563 1.00 38.38 300 PRO A CA 1
ATOM 2309 C C . PRO A 1 300 ? 20.633 -4.939 -24.396 1.00 38.38 300 PRO A C 1
ATOM 2311 O O . PRO A 1 300 ? 19.775 -5.806 -24.255 1.00 38.38 300 PRO A O 1
ATOM 2314 N N . MET A 1 301 ? 20.445 -3.934 -25.249 1.00 45.06 301 MET A N 1
ATOM 2315 C CA . MET A 1 301 ? 19.317 -3.814 -26.151 1.00 45.06 301 MET A CA 1
ATOM 2316 C C . MET A 1 301 ? 19.713 -4.438 -27.479 1.00 45.06 301 MET A C 1
ATOM 2318 O O . MET A 1 301 ? 20.378 -3.827 -28.305 1.00 45.06 301 MET A O 1
ATOM 2322 N N . ARG A 1 302 ? 19.214 -5.644 -27.750 1.00 50.38 302 ARG A N 1
ATOM 2323 C CA . ARG A 1 302 ? 19.244 -6.215 -29.107 1.00 50.38 302 ARG A CA 1
ATOM 2324 C C . ARG A 1 302 ? 18.302 -5.474 -30.090 1.00 50.38 302 ARG A C 1
ATOM 2326 O O . ARG A 1 302 ? 17.965 -6.061 -31.118 1.00 50.38 302 ARG A O 1
ATOM 2333 N N . GLY A 1 303 ? 17.817 -4.274 -29.746 1.00 57.09 303 GLY A N 1
ATOM 2334 C CA . GLY A 1 303 ? 16.797 -3.481 -30.449 1.00 57.09 303 GLY A CA 1
ATOM 2335 C C . GLY A 1 303 ? 17.331 -2.635 -31.612 1.00 57.09 303 GLY A C 1
ATOM 2336 O O . GLY A 1 303 ? 18.414 -2.903 -32.137 1.00 57.09 303 GLY A O 1
ATOM 2337 N N . LEU A 1 304 ? 16.545 -1.644 -32.045 1.00 60.50 304 LEU A N 1
ATOM 2338 C CA . LEU A 1 304 ? 16.900 -0.693 -33.104 1.00 60.50 304 LEU A CA 1
ATOM 2339 C C . LEU A 1 304 ? 16.817 0.743 -32.569 1.00 60.50 304 LEU A C 1
ATOM 2341 O O . LEU A 1 304 ? 15.769 1.184 -32.100 1.00 60.50 304 LEU A O 1
ATOM 2345 N N . CYS A 1 305 ? 17.921 1.481 -32.659 1.00 61.22 305 CYS A N 1
ATOM 2346 C CA . CYS A 1 305 ? 17.965 2.903 -32.325 1.00 61.22 305 CYS A CA 1
ATOM 2347 C C . CYS A 1 305 ? 17.807 3.723 -33.605 1.00 61.22 305 CYS A C 1
ATOM 2349 O O . CYS A 1 305 ? 18.500 3.470 -34.593 1.00 61.22 305 CYS A O 1
ATOM 2351 N N . PHE A 1 306 ? 16.916 4.710 -33.588 1.00 66.50 306 PHE A N 1
ATOM 2352 C CA . PHE A 1 306 ? 16.755 5.647 -34.693 1.00 66.50 306 PHE A CA 1
ATOM 2353 C C . PHE A 1 306 ? 17.175 7.044 -34.265 1.00 66.50 306 PHE A C 1
ATOM 2355 O O . PHE A 1 306 ? 16.681 7.576 -33.276 1.00 66.50 306 PHE A O 1
ATOM 2362 N N . TRP A 1 307 ? 18.060 7.653 -35.047 1.00 63.56 307 TRP A N 1
ATOM 2363 C CA . TRP A 1 307 ? 18.613 8.967 -34.756 1.00 63.56 307 TRP A CA 1
ATOM 2364 C C . TRP A 1 307 ? 18.186 9.987 -35.801 1.00 63.56 307 TRP A C 1
ATOM 2366 O O . TRP A 1 307 ? 18.435 9.814 -36.996 1.00 63.56 307 TRP A O 1
ATOM 2376 N N . THR A 1 308 ? 17.586 11.089 -35.353 1.00 61.88 308 THR A N 1
ATOM 2377 C CA . THR A 1 308 ? 17.214 12.202 -36.237 1.00 61.88 308 THR A CA 1
ATOM 2378 C C . THR A 1 308 ? 18.123 13.403 -36.034 1.00 61.88 308 THR A C 1
ATOM 2380 O O . THR A 1 308 ? 18.498 13.716 -34.908 1.00 61.88 308 THR A O 1
ATOM 2383 N N . LYS A 1 309 ? 18.392 14.141 -37.120 1.00 59.41 309 LYS A N 1
ATOM 2384 C CA . LYS A 1 309 ? 19.150 15.408 -37.109 1.00 59.41 309 LYS A CA 1
ATOM 2385 C C . LYS A 1 309 ? 20.594 15.283 -36.584 1.00 59.41 309 LYS A C 1
ATOM 2387 O O . LYS A 1 309 ? 21.131 16.237 -36.036 1.00 59.41 309 LYS A O 1
ATOM 2392 N N . LEU A 1 310 ? 21.265 14.158 -36.854 1.00 57.94 310 LEU A N 1
ATOM 2393 C CA . LEU A 1 310 ? 22.705 13.960 -36.583 1.00 57.94 310 LEU A CA 1
ATOM 2394 C C . LEU A 1 310 ? 23.602 15.076 -37.161 1.00 57.94 310 LEU A C 1
ATOM 2396 O O . LEU A 1 310 ? 24.660 15.378 -36.616 1.00 57.94 310 LEU A O 1
ATOM 2400 N N . ALA A 1 311 ? 23.168 15.725 -38.247 1.00 56.69 311 ALA A N 1
ATOM 2401 C CA . ALA A 1 311 ? 23.852 16.869 -38.851 1.00 56.69 311 ALA A CA 1
ATOM 2402 C C . ALA A 1 311 ? 23.855 18.145 -37.983 1.00 56.69 311 ALA A C 1
ATOM 2404 O O . ALA A 1 311 ? 24.544 19.096 -38.347 1.00 56.69 311 ALA A O 1
ATOM 2405 N N . ASN A 1 312 ? 23.148 18.159 -36.850 1.00 55.91 312 ASN A N 1
ATOM 2406 C CA . ASN A 1 312 ? 23.146 19.265 -35.890 1.00 55.91 312 ASN A CA 1
ATOM 2407 C C . ASN A 1 312 ? 23.963 18.958 -34.622 1.00 55.91 312 ASN A C 1
ATOM 2409 O O . ASN A 1 312 ? 24.149 19.855 -33.813 1.00 55.91 312 ASN A O 1
ATOM 2413 N N . CYS A 1 313 ? 24.479 17.733 -34.453 1.00 55.41 313 CYS A N 1
ATOM 2414 C CA . CYS A 1 313 ? 25.348 17.387 -33.323 1.00 55.41 313 CYS A CA 1
ATOM 2415 C C . CYS A 1 313 ? 26.736 18.016 -33.453 1.00 55.41 313 CYS A C 1
ATOM 2417 O O . CYS A 1 313 ? 27.269 18.104 -34.569 1.00 55.41 313 CYS A O 1
ATOM 2419 N N . HIS A 1 314 ? 27.357 18.323 -32.313 1.00 58.50 314 HIS A N 1
ATOM 2420 C CA . HIS A 1 314 ? 28.757 18.739 -32.224 1.00 58.50 314 HIS A CA 1
ATOM 2421 C C . HIS A 1 314 ? 29.736 17.717 -32.843 1.00 58.50 314 HIS A C 1
ATOM 2423 O O . HIS A 1 314 ? 29.478 16.508 -32.864 1.00 58.50 314 HIS A O 1
ATOM 2429 N N . LEU A 1 315 ? 30.881 18.195 -33.350 1.00 55.59 315 LEU A N 1
ATOM 2430 C CA . LEU A 1 315 ? 31.849 17.401 -34.128 1.00 55.59 315 LEU A CA 1
ATOM 2431 C C . LEU A 1 315 ? 32.375 16.174 -33.357 1.00 55.59 315 LEU A C 1
ATOM 2433 O O . LEU A 1 315 ? 32.485 15.087 -33.924 1.00 55.59 315 LEU A O 1
ATOM 2437 N N . ILE A 1 316 ? 32.632 16.345 -32.058 1.00 55.50 316 ILE A N 1
ATOM 2438 C CA . ILE A 1 316 ? 33.132 15.302 -31.146 1.00 55.50 316 ILE A CA 1
ATOM 2439 C C . ILE A 1 316 ? 32.116 14.161 -31.014 1.00 55.50 316 ILE A C 1
ATOM 2441 O O . ILE A 1 316 ? 32.467 12.989 -31.137 1.00 55.50 316 ILE A O 1
ATOM 2445 N N . CYS A 1 317 ? 30.827 14.488 -30.894 1.00 52.66 317 CYS A N 1
ATOM 2446 C CA . CYS A 1 317 ? 29.774 13.483 -30.809 1.00 52.66 317 CYS A CA 1
ATOM 2447 C C . CYS A 1 317 ? 29.675 12.643 -32.097 1.00 52.66 317 CYS A C 1
ATOM 2449 O O . CYS A 1 317 ? 29.527 11.421 -32.041 1.00 52.66 317 CYS A O 1
ATOM 2451 N N . ARG A 1 318 ? 29.853 13.261 -33.274 1.00 56.19 318 ARG A N 1
ATOM 2452 C CA . ARG A 1 318 ? 29.887 12.528 -34.556 1.00 56.19 318 ARG A CA 1
ATOM 2453 C C . ARG A 1 318 ? 31.098 11.604 -34.676 1.00 56.19 318 ARG A C 1
ATOM 2455 O O . ARG A 1 318 ? 30.978 10.533 -35.272 1.00 56.19 318 ARG A O 1
ATOM 2462 N N . GLN A 1 319 ? 32.248 11.999 -34.128 1.00 57.03 319 GLN A N 1
ATOM 2463 C CA . GLN A 1 319 ? 33.452 11.164 -34.107 1.00 57.03 319 GLN A CA 1
ATOM 2464 C C . GLN A 1 319 ? 33.278 9.950 -33.186 1.00 57.03 319 GLN A C 1
ATOM 2466 O O . GLN A 1 319 ? 33.516 8.827 -33.630 1.00 57.03 319 GLN A O 1
ATOM 2471 N N . ASN A 1 320 ? 32.767 10.149 -31.968 1.00 58.31 320 ASN A N 1
ATOM 2472 C CA . ASN A 1 320 ? 32.499 9.066 -31.011 1.00 58.31 320 ASN A CA 1
ATOM 2473 C C . ASN A 1 320 ? 31.457 8.078 -31.551 1.00 58.31 320 ASN A C 1
ATOM 2475 O O . ASN A 1 320 ? 31.620 6.861 -31.462 1.00 58.31 320 ASN A O 1
ATOM 2479 N N . PHE A 1 321 ? 30.434 8.597 -32.226 1.00 61.19 321 PHE A N 1
ATOM 2480 C CA . PHE A 1 321 ? 29.437 7.801 -32.925 1.00 61.19 321 PHE A CA 1
ATOM 2481 C C . PHE A 1 321 ? 30.020 6.977 -34.084 1.00 61.19 321 PHE A C 1
ATOM 2483 O O . PHE A 1 321 ? 29.748 5.782 -34.207 1.00 61.19 321 PHE A O 1
ATOM 2490 N N . SER A 1 322 ? 30.859 7.593 -34.926 1.00 58.09 322 SER A N 1
ATOM 2491 C CA . SER A 1 322 ? 31.561 6.878 -35.996 1.00 58.09 322 SER A CA 1
ATOM 2492 C C . SER A 1 322 ? 32.517 5.819 -35.444 1.00 58.09 322 SER A C 1
ATOM 2494 O O . SER A 1 322 ? 32.728 4.809 -36.115 1.00 58.09 322 SER A O 1
ATOM 2496 N N . GLY A 1 323 ? 33.107 6.048 -34.268 1.00 58.88 323 GLY A N 1
ATOM 2497 C CA . GLY A 1 323 ? 33.887 5.054 -33.538 1.00 58.88 323 GLY A CA 1
ATOM 2498 C C . GLY A 1 323 ? 33.016 3.867 -33.139 1.00 58.88 323 GLY A C 1
ATOM 2499 O O . GLY A 1 323 ? 33.285 2.749 -33.560 1.00 58.88 323 GLY A O 1
ATOM 2500 N N . TYR A 1 324 ? 31.908 4.118 -32.439 1.00 59.97 324 TYR A N 1
ATOM 2501 C CA . TYR A 1 324 ? 30.980 3.079 -31.983 1.00 59.97 324 TYR A CA 1
ATOM 2502 C C . TYR A 1 324 ? 30.429 2.215 -33.130 1.00 59.97 324 TYR A C 1
ATOM 2504 O O . TYR A 1 324 ? 30.490 0.990 -33.065 1.00 59.97 324 TYR A O 1
ATOM 2512 N N . CYS A 1 325 ? 29.972 2.817 -34.233 1.00 58.44 325 CYS A N 1
ATOM 2513 C CA . CYS A 1 325 ? 29.478 2.052 -35.385 1.00 58.44 325 CYS A CA 1
ATOM 2514 C C . CYS A 1 325 ? 30.550 1.176 -36.061 1.00 58.44 325 CYS A C 1
ATOM 2516 O O . CYS A 1 325 ? 30.194 0.222 -36.751 1.00 58.44 325 CYS A O 1
ATOM 2518 N N . ARG A 1 326 ? 31.844 1.487 -35.901 1.00 55.47 326 ARG A N 1
ATOM 2519 C CA . ARG A 1 326 ? 32.942 0.644 -36.405 1.00 55.47 326 ARG A CA 1
ATOM 2520 C C . ARG A 1 326 ? 33.257 -0.519 -35.465 1.00 55.47 326 ARG A C 1
ATOM 2522 O O . ARG A 1 326 ? 33.667 -1.565 -35.953 1.00 55.47 326 ARG A O 1
ATOM 2529 N N . THR A 1 327 ? 33.053 -0.341 -34.161 1.00 51.72 327 THR A N 1
ATOM 2530 C CA . THR A 1 327 ? 33.350 -1.344 -33.126 1.00 51.72 327 THR A CA 1
ATOM 2531 C C . THR A 1 327 ? 32.225 -2.369 -32.933 1.00 51.72 327 THR A C 1
ATOM 2533 O O . THR A 1 327 ? 32.482 -3.455 -32.435 1.00 51.72 327 THR A O 1
ATOM 2536 N N . VAL A 1 328 ? 30.987 -2.050 -33.328 1.00 50.12 328 VAL A N 1
ATOM 2537 C CA . VAL A 1 328 ? 29.787 -2.902 -33.141 1.00 50.12 328 VAL A CA 1
ATOM 2538 C C . VAL A 1 328 ? 29.512 -3.822 -34.351 1.00 50.12 328 VAL A C 1
ATOM 2540 O O . VAL A 1 328 ? 28.370 -4.189 -34.617 1.00 50.12 328 VAL A O 1
ATOM 2543 N N . LYS A 1 329 ? 30.551 -4.198 -35.105 1.00 37.75 329 LYS A N 1
ATOM 2544 C CA . LYS A 1 329 ? 30.462 -5.258 -36.124 1.00 37.75 329 LYS A CA 1
ATOM 2545 C C . LYS A 1 329 ? 30.748 -6.629 -35.533 1.00 37.75 329 LYS A C 1
ATOM 2547 O O . LYS A 1 329 ? 31.707 -6.725 -34.741 1.00 37.75 329 LYS A O 1
#

Secondary structure (DSSP, 8-state):
--EEEEEEEE---TTHHHHHHHHHGGGT--EEEEEEETTEEEEEEE---HHHHHHHHHHHHHSTTEEEEEE-SS-HHHHHHHHHHHHHHH-SSEEEEEETTSBEEEE-HHHHHHHT--HHHHTTSBHHHHH-TT-HHHHHHHHT--EEEEEEEEEETTEEEEEEEEEEEEE-TTS-EEEEEEEEEEHHHHHHHHHHHT------GGG-----HHHHHHHHHHHHHHTS---------TTS-HHHHHHHHHHHSTTTTS-EEEEETTSS-HHHHHHHHH-B-TTSSTT--SS-B--TTTS---SEEEEE-GGGS-HHHHHHHHHHHHH--

Foldseek 3Di:
DDKWKKKWFFADDPCLVVQLCVLQVVVVWDWPDWDDDHRIIMTITHDDDPVVVVVSLVSNCPPPGTPHMDTDDDDPVRVVVVVVLVVQQPDLWWKWKAFLVQATQDTYPNNCVVQVDDPVRRHRDHPCVRFHPPDVQVVCSVVQDWDFQDWDWTQHPVGIFIWGKTKHFDADPVRDGGIMMITIGGVVVVVVVVCVVPVPPQQALVNDDDDDPVVVVVSVVLLVCLADPDDDDDDDDPPPCSVSSLSNSCCSYPQVVFDEAEDEPVVDDQVVQCCQAQWDAQPPDDPDDRDTDRHPPNPPGPHHYHYPPPVPHDPVVVVVVVVSSVVPD

pLDDT: mean 77.89, std 16.43, range [37.59, 96.62]

InterPro domains:
  IPR000014 PAS domain [PS50112] (80-131)
  IPR000014 PAS domain [SM00091] (82-146)
  IPR000014 PAS domain [TIGR00229] (78-189)
  IPR000014 PAS domain [cd00130] (92-187)
  IPR000700 PAS-associated, C-terminal [PS50113] (148-199)
  IPR002078 RNA polymerase sigma factor 54 interaction domain [PF00158] (209-308)
  IPR002078 RNA polymerase sigma factor 54 interaction domain [PS50045] (208-312)
  IPR002912 ACT domain [PS51671] (5-74)
  IPR013767 PAS fold [PF00989] (83-187)
  IPR025662 Sigma-54 interaction domain, ATP-binding site 1 [PS00675] (232-245)
  IPR027417 P-loop containing nucleoside triphosphate hydrolase [G3DSA:3.40.50.300] (198-318)
  IPR027417 P-loop containing nucleoside triphosphate hydrolase [SSF52540] (207-293)
  IPR035965 PAS domain superfamily [SSF55785] (78-182)
  IPR045865 ACT-like domain [SSF55021] (5-70)

Radius of gyration: 32.63 Å; chains: 1; bounding box: 68×37×97 Å

Organism: NCBI:txid1121428